Protein AF-A0A0F9FIY6-F1 (afdb_monomer_lite)

Radius of gyration: 35.63 Å; chains: 1; bounding box: 70×59×104 Å

Secondary structure (DSSP, 8-state):
---------HHHHHHHHHHHHH-HHHHHHHTTT--GGGS-HHHHHHHHHHHHHHHHHSS--GGGHHHHHHHHGGGS-HHHHHHHHHHHHHHHHHHHH-----HHHHHHHHHHHHHHHHHHHHHHHHHHHHHTT-HHHHHHHHHH-------------TT-HHHHHHHHHHHTSGGGEEEE-SHHHHHHH-EEETT-------STTSSHHHHHHHHHHHHHHTT-------SSS-HHHHHHHHHHHHHT--SSS---EEEEEEEEHHHHTT--TTGGG-S----SS-S-TT-PPPPTT-TT-TTPPP--TTTS-TTTGGG--EEEEEEEE---S---HHHHHHHHHHHHHHH-S--

Foldseek 3Di:
DDPDPDDDPVVLLLLLLLCLQAPLVLCVQLVLLDDLQLHPVLSSVLSVVQNVCCVVPVDHCHVVSVVVLVVCLVVDDPVSSVVNVVSVVVSVVVVVPDPDDPSVVSSVSSLVSSLVSLVVVLVVVLVVCVVVVNNVVNVVSVVPDPGSDNPPPPPDDCPPPVNVVVVVVVVVPCVQFQFADDDPVSVVVPGDGPPDDDAQDDDPPPCRVVVVVVRVVRNLLSLHQDDDDDDDDDPVVVVVSVLCVLLVDDPDDLFFDWDKDKAAPCQQQVNQPPNVQFPDNDHQQPPDVVSDGDDPPPPPCLPPDGGCRQCPDPVSNVSGDIDIDIDTDRDPDHSDPVSSVVSVVVSCVNRNDRD

Organism: NCBI:txid412755

pLDDT: mean 87.8, std 11.6, range [30.59, 97.38]

Structure (mmCIF, N/CA/C/O backbone):
data_AF-A0A0F9FIY6-F1
#
_entry.id   AF-A0A0F9FIY6-F1
#
loop_
_atom_site.group_PDB
_atom_site.id
_atom_site.type_symbol
_atom_site.label_atom_id
_atom_site.label_alt_id
_atom_site.label_comp_id
_atom_site.label_asym_id
_atom_site.label_entity_id
_atom_site.label_seq_id
_atom_site.pdbx_PDB_ins_code
_atom_site.Cartn_x
_atom_site.Cartn_y
_atom_site.Cartn_z
_atom_site.occupancy
_atom_site.B_iso_or_equiv
_atom_site.auth_seq_id
_atom_site.auth_comp_id
_atom_site.auth_asym_id
_atom_site.auth_atom_id
_atom_site.pdbx_PDB_model_num
ATOM 1 N N . MET A 1 1 ? -4.326 30.279 33.917 1.00 36.78 1 MET A N 1
ATOM 2 C CA . MET A 1 1 ? -5.057 29.347 33.029 1.00 36.78 1 MET A CA 1
ATOM 3 C C . MET A 1 1 ? -6.168 28.704 33.837 1.00 36.78 1 MET A C 1
ATOM 5 O O . MET A 1 1 ? -5.869 28.067 34.836 1.00 36.78 1 MET A O 1
ATOM 9 N N . ALA A 1 2 ? -7.430 28.934 33.472 1.00 30.59 2 ALA A N 1
ATOM 10 C CA . ALA A 1 2 ? -8.564 28.305 34.142 1.00 30.59 2 ALA A CA 1
ATOM 11 C C . ALA A 1 2 ? -8.668 26.833 33.706 1.00 30.59 2 ALA A C 1
ATOM 13 O O . ALA A 1 2 ? -8.672 26.546 32.510 1.00 30.59 2 ALA A O 1
ATOM 14 N N . LEU A 1 3 ? -8.723 25.912 34.672 1.00 31.48 3 LEU A N 1
ATOM 15 C CA . LEU A 1 3 ? -9.007 24.494 34.447 1.00 31.48 3 LEU A CA 1
ATOM 16 C C . LEU A 1 3 ? -10.420 24.359 33.867 1.00 31.48 3 LEU A C 1
ATOM 18 O O . LEU A 1 3 ? -11.413 24.497 34.581 1.00 31.48 3 LEU A O 1
ATOM 22 N N . VAL A 1 4 ? -10.516 24.106 32.562 1.00 31.36 4 VAL A N 1
ATOM 23 C CA . VAL A 1 4 ? -11.784 23.771 31.909 1.00 31.36 4 VAL A CA 1
ATOM 24 C C . VAL A 1 4 ? -12.137 22.338 32.308 1.00 31.36 4 VAL A C 1
ATOM 26 O O . VAL A 1 4 ? -11.600 21.383 31.754 1.00 31.36 4 VAL A O 1
ATOM 29 N N . ARG A 1 5 ? -13.025 22.179 33.297 1.00 37.81 5 ARG A N 1
ATOM 30 C CA . ARG A 1 5 ? -13.644 20.882 33.612 1.00 37.81 5 ARG A CA 1
ATOM 31 C C . ARG A 1 5 ? -14.499 20.453 32.418 1.00 37.81 5 ARG A C 1
ATOM 33 O O . ARG A 1 5 ? -15.573 21.008 32.195 1.00 37.81 5 ARG A O 1
ATOM 40 N N . GLN A 1 6 ? -14.023 19.478 31.651 1.00 45.88 6 GLN A N 1
ATOM 41 C CA . GLN A 1 6 ? -14.825 18.839 30.613 1.00 45.88 6 GLN A CA 1
ATOM 42 C C . GLN A 1 6 ? -15.948 18.025 31.267 1.00 45.88 6 GLN A C 1
ATOM 44 O O . GLN A 1 6 ? -15.695 17.159 32.104 1.00 45.88 6 GLN A O 1
ATOM 49 N N . ARG A 1 7 ? -17.202 18.303 30.891 1.00 40.16 7 ARG A N 1
ATOM 50 C CA . ARG A 1 7 ? -18.338 17.437 31.223 1.00 40.16 7 ARG A CA 1
ATOM 51 C C . ARG A 1 7 ? -18.291 16.224 30.299 1.00 40.16 7 ARG A C 1
ATOM 53 O O . ARG A 1 7 ? -18.638 16.328 29.126 1.00 40.16 7 ARG A O 1
ATOM 60 N N . VAL A 1 8 ? -17.846 15.088 30.824 1.00 50.06 8 VAL A N 1
ATOM 61 C CA . VAL A 1 8 ? -18.105 13.779 30.211 1.00 50.06 8 VAL A CA 1
ATOM 62 C C . VAL A 1 8 ? -19.623 13.603 30.164 1.00 50.06 8 VAL A C 1
ATOM 64 O O . VAL A 1 8 ? -20.275 13.891 31.164 1.00 50.06 8 VAL A O 1
ATOM 67 N N . ASN A 1 9 ? -20.194 13.210 29.018 1.00 58.88 9 ASN A N 1
ATOM 68 C CA . ASN A 1 9 ? -21.617 12.872 28.952 1.00 58.88 9 ASN A CA 1
ATOM 69 C C . ASN A 1 9 ? -21.814 11.541 29.700 1.00 58.88 9 ASN A C 1
ATOM 71 O O . ASN A 1 9 ? -21.458 10.504 29.132 1.00 58.88 9 ASN A O 1
ATOM 75 N N . PRO A 1 10 ? -22.314 11.549 30.950 1.00 69.69 10 PRO A N 1
ATOM 76 C CA . PRO A 1 10 ? -22.296 10.365 31.805 1.00 69.69 10 PRO A CA 1
ATOM 77 C C . PRO A 1 10 ? -23.210 9.270 31.250 1.00 69.69 10 PRO A C 1
ATOM 79 O O . PRO A 1 10 ? -22.951 8.090 31.430 1.00 69.69 10 PRO A O 1
ATOM 82 N N . GLU A 1 11 ? -24.256 9.659 30.520 1.00 82.19 11 GLU A N 1
ATOM 83 C CA . GLU A 1 11 ? -25.299 8.751 30.044 1.00 82.19 11 GLU A CA 1
ATOM 84 C C . GLU A 1 11 ? -24.762 7.701 29.067 1.00 82.19 11 GLU A C 1
ATOM 86 O O . GLU A 1 11 ? -25.089 6.524 29.188 1.00 82.19 11 GLU A O 1
ATOM 91 N N . LEU A 1 12 ? -23.882 8.096 28.141 1.00 88.25 12 LEU A N 1
ATOM 92 C CA . LEU A 1 12 ? -23.332 7.159 27.161 1.00 88.25 12 LEU A CA 1
ATOM 93 C C . LEU A 1 12 ? -22.328 6.189 27.797 1.00 88.25 12 LEU A C 1
ATOM 95 O O . LEU A 1 12 ? -22.276 5.021 27.424 1.00 88.25 12 LEU A O 1
ATOM 99 N N . GLU A 1 13 ? -21.535 6.665 28.755 1.00 90.56 13 GLU A N 1
ATOM 100 C CA . GLU A 1 13 ? -20.592 5.820 29.492 1.00 90.56 13 GLU A CA 1
ATOM 101 C C . GLU A 1 13 ? -21.335 4.774 30.336 1.00 90.56 13 GLU A C 1
ATOM 103 O O . GLU A 1 13 ? -20.978 3.595 30.317 1.00 90.56 13 GLU A O 1
ATOM 108 N N . ASN A 1 14 ? -22.430 5.188 30.983 1.00 90.06 14 ASN A N 1
ATOM 109 C CA . ASN A 1 14 ? -23.336 4.302 31.711 1.00 90.06 14 ASN A CA 1
ATOM 110 C C . ASN A 1 14 ? -23.960 3.244 30.791 1.00 90.06 14 ASN A C 1
ATOM 112 O O . ASN A 1 14 ? -24.011 2.066 31.149 1.00 90.06 14 ASN A O 1
ATOM 116 N N . ASP A 1 15 ? -24.412 3.642 29.599 1.00 90.56 15 ASP A N 1
ATOM 117 C CA . ASP A 1 15 ? -25.002 2.725 28.620 1.00 90.56 15 ASP A CA 1
ATOM 118 C C . ASP A 1 15 ? -23.969 1.706 28.107 1.00 90.56 15 ASP A C 1
ATOM 120 O O . ASP A 1 15 ? -24.268 0.513 28.012 1.00 90.56 15 ASP A O 1
ATOM 124 N N . ILE A 1 16 ? -22.727 2.142 27.854 1.00 93.06 16 ILE A N 1
ATOM 125 C CA . ILE A 1 16 ? -21.608 1.258 27.486 1.00 93.06 16 ILE A CA 1
ATOM 126 C C . ILE A 1 16 ? -21.329 0.252 28.604 1.00 93.06 16 ILE A C 1
ATOM 128 O O . ILE A 1 16 ? -21.204 -0.943 28.335 1.00 93.06 16 ILE A O 1
ATOM 132 N N . LEU A 1 17 ? -21.236 0.702 29.855 1.00 93.81 17 LEU A N 1
ATOM 133 C CA . LEU A 1 17 ? -20.948 -0.195 30.969 1.00 93.81 17 LEU A CA 1
ATOM 134 C C . LEU A 1 17 ? -22.097 -1.174 31.231 1.00 93.81 17 LEU A C 1
ATOM 136 O O . LEU A 1 17 ? -21.861 -2.359 31.461 1.00 93.81 17 LEU A O 1
ATOM 140 N N . THR A 1 18 ? -23.340 -0.711 31.133 1.00 92.06 18 THR A N 1
ATOM 141 C CA . THR A 1 18 ? -24.520 -1.579 31.220 1.00 92.06 18 THR A CA 1
ATOM 142 C C . THR A 1 18 ? -24.457 -2.668 30.154 1.00 92.06 18 THR A C 1
ATOM 144 O O . THR A 1 18 ? -24.705 -3.838 30.446 1.00 92.06 18 THR A O 1
ATOM 147 N N . ALA A 1 19 ? -24.054 -2.315 28.931 1.00 92.94 19 ALA A N 1
ATOM 148 C CA . ALA A 1 19 ? -23.856 -3.269 27.849 1.00 92.94 19 ALA A CA 1
ATOM 149 C C . ALA A 1 19 ? -22.718 -4.268 28.138 1.00 92.94 19 ALA A C 1
ATOM 151 O O . ALA A 1 19 ? -22.880 -5.456 27.854 1.00 92.94 19 ALA A O 1
ATOM 152 N N . PHE A 1 20 ? -21.611 -3.827 28.753 1.00 94.81 20 PHE A N 1
ATOM 153 C CA . PHE A 1 20 ? -20.550 -4.721 29.241 1.00 94.81 20 PHE A CA 1
ATOM 154 C C . PHE A 1 20 ? -21.057 -5.698 30.302 1.00 94.81 20 PHE A C 1
ATOM 156 O O . PHE A 1 20 ? -20.657 -6.854 30.308 1.00 94.81 20 PHE A O 1
ATOM 163 N N . ILE A 1 21 ? -21.944 -5.264 31.194 1.00 94.81 21 ILE A N 1
ATOM 164 C CA . ILE A 1 21 ? -22.459 -6.129 32.257 1.00 94.81 21 ILE A CA 1
ATOM 165 C C . ILE A 1 21 ? -23.491 -7.118 31.706 1.00 94.81 21 ILE A C 1
ATOM 167 O O . ILE A 1 21 ? -23.519 -8.267 32.129 1.00 94.81 21 ILE A O 1
ATOM 171 N N . THR A 1 22 ? -24.343 -6.703 30.770 1.00 92.81 22 THR A N 1
ATOM 172 C CA . THR A 1 22 ? -25.564 -7.453 30.422 1.00 92.81 22 THR A CA 1
ATOM 173 C C . THR A 1 22 ? -25.498 -8.216 29.102 1.00 92.81 22 THR A C 1
ATOM 175 O O . THR A 1 22 ? -26.278 -9.149 28.917 1.00 92.81 22 THR A O 1
ATOM 178 N N . ASN A 1 23 ? -24.597 -7.865 28.175 1.00 93.00 23 ASN A N 1
ATOM 179 C CA . ASN A 1 23 ? -24.645 -8.382 26.807 1.00 93.00 23 ASN A CA 1
ATOM 180 C C . ASN A 1 23 ? -23.314 -8.989 26.327 1.00 93.00 23 ASN A C 1
ATOM 182 O O . ASN A 1 23 ? -22.367 -8.289 25.973 1.00 93.00 23 ASN A O 1
ATOM 186 N N . THR A 1 24 ? -23.279 -10.318 26.196 1.00 93.31 24 THR A N 1
ATOM 187 C CA . THR A 1 24 ? -22.094 -11.069 25.743 1.00 93.31 24 THR A CA 1
ATOM 188 C C . THR A 1 24 ? -21.623 -10.670 24.338 1.00 93.31 24 THR A C 1
ATOM 190 O O . THR A 1 24 ? -20.420 -10.590 24.078 1.00 93.31 24 THR A O 1
ATOM 193 N N . GLN A 1 25 ? -22.551 -10.404 23.410 1.00 91.19 25 GLN A N 1
ATOM 194 C CA . GLN A 1 25 ? -22.200 -10.020 22.037 1.00 91.19 25 GLN A CA 1
ATOM 195 C C . GLN A 1 25 ? -21.556 -8.632 21.984 1.00 91.19 25 GLN A C 1
ATOM 197 O O . GLN A 1 25 ? -20.676 -8.397 21.151 1.00 91.19 25 GLN A O 1
ATOM 202 N N . PHE A 1 26 ? -21.983 -7.729 22.869 1.00 94.25 26 PHE A N 1
ATOM 203 C CA . PHE A 1 26 ? -21.384 -6.411 23.011 1.00 94.25 26 PHE A CA 1
ATOM 204 C C . PHE A 1 26 ? -19.932 -6.520 23.485 1.00 94.25 26 PHE A C 1
ATOM 206 O O . PHE A 1 26 ? -19.057 -5.999 22.795 1.00 94.25 26 PHE A O 1
ATOM 213 N N . ILE A 1 27 ? -19.657 -7.257 24.574 1.00 93.81 27 ILE A N 1
ATOM 214 C CA . ILE A 1 27 ? -18.288 -7.443 25.103 1.00 93.81 27 ILE A CA 1
ATOM 215 C C . ILE A 1 27 ? -17.354 -7.972 24.011 1.00 93.81 27 ILE A C 1
ATOM 217 O O . ILE A 1 27 ? -16.309 -7.380 23.754 1.00 93.81 27 ILE A O 1
ATOM 221 N N . ASN A 1 28 ? -17.761 -9.032 23.305 1.00 91.69 28 ASN A N 1
ATOM 222 C CA . ASN A 1 28 ? -16.949 -9.672 22.265 1.00 91.69 28 ASN A CA 1
ATOM 223 C C . ASN A 1 28 ? -16.505 -8.698 21.150 1.00 91.69 28 ASN A C 1
ATOM 225 O O . ASN A 1 28 ? -15.438 -8.849 20.552 1.00 91.69 28 ASN A O 1
ATOM 229 N N . LYS A 1 29 ? -17.321 -7.680 20.852 1.00 90.88 29 LYS A N 1
ATOM 230 C CA . LYS A 1 29 ? -16.977 -6.637 19.877 1.00 90.88 29 LYS A CA 1
ATOM 231 C C . LYS A 1 29 ? -16.198 -5.490 20.520 1.00 90.88 29 LYS A C 1
ATOM 233 O O . LYS A 1 29 ? -15.157 -5.102 19.994 1.00 90.88 29 LYS A O 1
ATOM 238 N N . ALA A 1 30 ? -16.684 -4.978 21.648 1.00 92.81 30 ALA A N 1
ATOM 239 C CA . ALA A 1 30 ? -16.166 -3.785 22.305 1.00 92.81 30 ALA A CA 1
ATOM 240 C C . ALA A 1 30 ? -14.793 -3.992 22.964 1.00 92.81 30 ALA A C 1
ATOM 242 O O . ALA A 1 30 ? -14.013 -3.043 23.035 1.00 92.81 30 ALA A O 1
ATOM 243 N N . ILE A 1 31 ? -14.450 -5.219 23.376 1.00 92.12 31 ILE A N 1
ATOM 244 C CA . ILE A 1 31 ? -13.155 -5.545 24.000 1.00 92.12 31 ILE A CA 1
ATOM 245 C C . ILE A 1 31 ? -11.958 -5.150 23.121 1.00 92.12 31 ILE A C 1
ATOM 247 O O . ILE A 1 31 ? -10.922 -4.725 23.622 1.00 92.12 31 ILE A O 1
ATOM 251 N N . LYS A 1 32 ? -12.118 -5.201 21.793 1.00 90.25 32 LYS A N 1
ATOM 252 C CA . LYS A 1 32 ? -11.074 -4.815 20.829 1.00 90.25 32 LYS A CA 1
ATOM 253 C C . LYS A 1 32 ? -10.745 -3.321 20.880 1.00 90.25 32 LYS A C 1
ATOM 255 O O . LYS A 1 32 ? -9.652 -2.921 20.490 1.00 90.25 32 LYS A O 1
ATOM 260 N N . TRP A 1 33 ? -11.693 -2.508 21.336 1.00 91.12 33 TRP A N 1
ATOM 261 C CA . TRP A 1 33 ? -11.603 -1.048 21.396 1.00 91.12 33 TRP A CA 1
ATOM 262 C C . TRP A 1 33 ? -11.346 -0.537 22.811 1.00 91.12 33 TRP A C 1
ATOM 264 O O . TRP A 1 33 ? -10.897 0.593 22.987 1.00 91.12 33 TRP A O 1
ATOM 274 N N . TYR A 1 34 ? -11.645 -1.362 23.813 1.00 92.69 34 TYR A N 1
ATOM 275 C CA . TYR A 1 34 ? -11.552 -0.996 25.211 1.00 92.69 34 TYR A CA 1
ATOM 276 C C . TYR A 1 34 ? -10.099 -0.803 25.655 1.00 92.69 34 TYR A C 1
ATOM 278 O O . TYR A 1 34 ? -9.209 -1.618 25.389 1.00 92.69 34 TYR A O 1
ATOM 286 N N . ARG A 1 35 ? -9.881 0.286 26.388 1.00 91.25 35 ARG A N 1
ATOM 287 C CA . ARG A 1 35 ? -8.714 0.517 27.234 1.00 91.25 35 ARG A CA 1
ATOM 288 C C . ARG A 1 35 ? -9.226 1.108 28.550 1.00 91.25 35 ARG A C 1
ATOM 290 O O . ARG A 1 35 ? -10.073 2.004 28.478 1.00 91.25 35 ARG A O 1
ATOM 297 N N . PRO A 1 36 ? -8.729 0.674 29.723 1.00 89.94 36 PRO A N 1
ATOM 298 C CA . PRO A 1 36 ? -9.214 1.174 31.011 1.00 89.94 36 PRO A CA 1
ATOM 299 C C . PRO A 1 36 ? -9.169 2.700 31.130 1.00 89.94 36 PRO A C 1
ATOM 301 O O . PRO A 1 36 ? -10.067 3.296 31.711 1.00 89.94 36 PRO A O 1
ATOM 304 N N . GLN A 1 37 ? -8.178 3.341 30.499 1.00 90.25 37 GLN A N 1
ATOM 305 C CA . GLN A 1 37 ? -7.973 4.793 30.546 1.00 90.25 37 GLN A CA 1
ATOM 306 C C . GLN A 1 37 ? -9.021 5.601 29.757 1.00 90.25 37 GLN A C 1
ATOM 308 O O . GLN A 1 37 ? -9.042 6.827 29.846 1.00 90.25 37 GLN A O 1
ATOM 313 N N . TYR A 1 38 ? -9.862 4.951 28.945 1.00 91.94 38 TYR A N 1
ATOM 314 C CA . TYR A 1 38 ? -10.910 5.629 28.170 1.00 91.94 38 TYR A CA 1
ATOM 315 C C . TYR A 1 38 ? -12.187 5.884 28.971 1.00 91.94 38 TYR A C 1
ATOM 317 O O . TYR A 1 38 ? -13.022 6.683 28.540 1.00 91.94 38 TYR A O 1
ATOM 325 N N . LEU A 1 39 ? -12.345 5.199 30.101 1.00 92.19 39 LEU A N 1
ATOM 326 C CA . LEU A 1 39 ? -13.464 5.343 31.018 1.00 92.19 39 LEU A CA 1
ATOM 327 C C . LEU A 1 39 ? -13.010 6.095 32.277 1.00 92.19 39 LEU A C 1
ATOM 329 O O . LEU A 1 39 ? -11.813 6.235 32.527 1.00 92.19 39 LEU A O 1
ATOM 333 N N . SER A 1 40 ? -13.960 6.607 33.055 1.00 90.38 40 SER A N 1
ATOM 334 C CA . SER A 1 40 ? -13.665 7.132 34.391 1.00 90.38 40 SER A CA 1
ATOM 335 C C . SER A 1 40 ? -13.147 6.034 35.331 1.00 90.38 40 SER A C 1
ATOM 337 O O . SER A 1 40 ? -13.351 4.846 35.094 1.00 90.38 40 SER A O 1
ATOM 339 N N . ASP A 1 41 ? -12.452 6.417 36.404 1.00 87.25 41 ASP A N 1
ATOM 340 C CA . ASP A 1 41 ? -11.704 5.465 37.241 1.00 87.25 41 ASP A CA 1
ATOM 341 C C . ASP A 1 41 ? -12.563 4.290 37.743 1.00 87.25 41 ASP A C 1
ATOM 343 O O . ASP A 1 41 ? -12.161 3.131 37.654 1.00 87.25 41 ASP A O 1
ATOM 347 N N . TYR A 1 42 ? -13.784 4.561 38.213 1.00 89.06 42 TYR A N 1
ATOM 348 C CA . TYR A 1 42 ? -14.675 3.526 38.745 1.00 89.06 42 TYR A CA 1
ATOM 349 C C . TYR A 1 42 ? -15.391 2.718 37.648 1.00 89.06 42 TYR A C 1
ATOM 351 O O . TYR A 1 42 ? -15.549 1.507 37.795 1.00 89.06 42 TYR A O 1
ATOM 359 N N . THR A 1 43 ? -15.792 3.331 36.528 1.00 91.81 43 THR A N 1
ATOM 360 C CA . THR A 1 43 ? -16.395 2.606 35.388 1.00 91.81 43 THR A CA 1
ATOM 361 C C . THR A 1 43 ? -15.369 1.731 34.680 1.00 91.81 43 THR A C 1
ATOM 363 O O . THR A 1 43 ? -15.696 0.621 34.266 1.00 91.81 43 THR A O 1
ATOM 366 N N . GLY A 1 44 ? -14.122 2.200 34.582 1.00 93.50 44 GLY A N 1
ATOM 367 C CA . GLY A 1 44 ? -12.979 1.457 34.069 1.00 93.50 44 GLY A CA 1
ATOM 368 C C . GLY A 1 44 ? -12.774 0.155 34.832 1.00 93.50 44 GLY A C 1
ATOM 369 O O . GLY A 1 44 ? -12.696 -0.899 34.205 1.00 93.50 44 GLY A O 1
ATOM 370 N N . ILE A 1 45 ? -12.786 0.215 36.167 1.00 94.31 45 ILE A N 1
ATOM 371 C CA . ILE A 1 45 ? -12.654 -0.959 37.042 1.00 94.31 45 ILE A CA 1
ATOM 372 C C . ILE A 1 45 ? -13.795 -1.957 36.818 1.00 94.31 45 ILE A C 1
ATOM 374 O O . ILE A 1 45 ? -13.545 -3.142 36.607 1.00 94.31 45 ILE A O 1
ATOM 378 N N . VAL A 1 46 ? -15.048 -1.493 36.811 1.00 94.81 46 VAL A N 1
ATOM 379 C CA . VAL A 1 46 ? -16.206 -2.385 36.624 1.00 94.81 46 VAL A CA 1
ATOM 380 C C . VAL A 1 46 ? -16.224 -2.992 35.215 1.00 94.81 46 VAL A C 1
ATOM 382 O O . VAL A 1 46 ? -16.536 -4.172 35.056 1.00 94.81 46 VAL A O 1
ATOM 385 N N . ALA A 1 47 ? -15.851 -2.224 34.186 1.00 95.81 47 ALA A N 1
ATOM 386 C CA . ALA A 1 47 ? -15.708 -2.741 32.827 1.00 95.81 47 ALA A CA 1
ATOM 387 C C . ALA A 1 47 ? -14.620 -3.820 32.751 1.00 95.81 47 ALA A C 1
ATOM 389 O O . ALA A 1 47 ? -14.836 -4.849 32.113 1.00 95.81 47 ALA A O 1
ATOM 390 N N . GLN A 1 48 ? -13.491 -3.622 33.443 1.00 96.50 48 GLN A N 1
ATOM 391 C CA . GLN A 1 48 ? -12.427 -4.621 33.523 1.00 96.50 48 GLN A CA 1
ATOM 392 C C . GLN A 1 48 ? -12.930 -5.905 34.190 1.00 96.50 48 GLN A C 1
ATOM 394 O O . GLN A 1 48 ? -12.727 -6.982 33.646 1.00 96.50 48 GLN A O 1
ATOM 399 N N . TRP A 1 49 ? -13.685 -5.808 35.288 1.00 96.75 49 TRP A N 1
ATOM 400 C CA . TRP A 1 49 ? -14.298 -6.981 35.923 1.00 96.75 49 TRP A CA 1
ATOM 401 C C . TRP A 1 49 ? -15.239 -7.747 34.989 1.00 96.75 49 TRP A C 1
ATOM 403 O O . TRP A 1 49 ? -15.251 -8.978 34.993 1.00 96.75 49 TRP A O 1
ATOM 413 N N . ALA A 1 50 ? -16.029 -7.035 34.180 1.00 96.88 50 ALA A N 1
ATOM 414 C CA . ALA A 1 50 ? -16.903 -7.663 33.195 1.00 96.88 50 ALA A CA 1
ATOM 415 C C . ALA A 1 50 ? -16.111 -8.370 32.084 1.00 96.88 50 ALA A C 1
ATOM 417 O O . ALA A 1 50 ? -16.506 -9.450 31.642 1.00 96.88 50 ALA A O 1
ATOM 418 N N . ILE A 1 51 ? -14.985 -7.788 31.665 1.00 96.38 51 ILE A N 1
ATOM 419 C CA . ILE A 1 51 ? -14.070 -8.386 30.689 1.00 96.38 51 ILE A CA 1
ATOM 420 C C . ILE A 1 51 ? -13.391 -9.629 31.271 1.00 96.38 51 ILE A C 1
ATOM 422 O O . ILE A 1 51 ? -13.461 -10.679 30.641 1.00 96.38 51 ILE A O 1
ATOM 426 N N . ASP A 1 52 ? -12.827 -9.557 32.478 1.00 97.00 52 ASP A N 1
ATOM 427 C CA . ASP A 1 52 ? -12.158 -10.686 33.146 1.00 97.00 52 ASP A CA 1
ATOM 428 C C . ASP A 1 52 ? -13.118 -11.876 33.325 1.00 97.00 52 ASP A C 1
ATOM 430 O O . ASP A 1 52 ? -12.773 -13.045 33.103 1.00 97.00 52 ASP A O 1
ATOM 434 N N . TYR A 1 53 ? -14.371 -11.575 33.685 1.00 97.38 53 TYR A N 1
ATOM 435 C CA . TYR A 1 53 ? -15.433 -12.570 33.773 1.00 97.38 53 TYR A CA 1
ATOM 436 C C . TYR A 1 53 ? -15.724 -13.197 32.404 1.00 97.38 53 TYR A C 1
ATOM 438 O O . TYR A 1 53 ? -15.772 -14.422 32.280 1.00 97.38 53 TYR A O 1
ATOM 446 N N . TRP A 1 54 ? -15.861 -12.384 31.355 1.00 97.00 54 TRP A N 1
ATOM 447 C CA . TRP A 1 54 ? -16.086 -12.878 29.998 1.00 97.00 54 TRP A CA 1
ATOM 448 C C . TRP A 1 54 ? -14.905 -13.694 29.453 1.00 97.00 54 TRP A C 1
ATOM 450 O O . TRP A 1 54 ? -15.118 -14.689 28.764 1.00 97.00 54 TRP A O 1
ATOM 460 N N . GLU A 1 55 ? -13.661 -13.334 29.757 1.00 95.44 55 GLU A N 1
ATOM 461 C CA . GLU A 1 55 ? -12.486 -14.103 29.333 1.00 95.44 55 GLU A CA 1
ATOM 462 C C . GLU A 1 55 ? -12.477 -15.511 29.938 1.00 95.44 55 GLU A C 1
ATOM 464 O O . GLU A 1 55 ? -12.121 -16.474 29.252 1.00 95.44 55 GLU A O 1
ATOM 469 N N . THR A 1 56 ? -12.945 -15.629 31.184 1.00 96.50 56 THR A N 1
ATOM 470 C CA . THR A 1 56 ? -13.015 -16.891 31.929 1.00 96.50 56 THR A CA 1
ATOM 471 C C . THR A 1 56 ? -14.221 -17.741 31.523 1.00 96.50 56 THR A C 1
ATOM 473 O O . THR A 1 56 ? -14.076 -18.932 31.250 1.00 96.50 56 THR A O 1
ATOM 476 N N . TYR A 1 57 ? -15.415 -17.144 31.466 1.00 95.94 57 TYR A N 1
ATOM 477 C CA . TYR A 1 57 ? -16.686 -17.869 31.330 1.00 95.94 57 TYR A CA 1
ATOM 478 C C . TYR A 1 57 ? -17.338 -17.739 29.947 1.00 95.94 57 TYR A C 1
ATOM 480 O O . TYR A 1 57 ? -18.305 -18.437 29.663 1.00 95.94 57 TYR A O 1
ATOM 488 N N . ARG A 1 58 ? -16.816 -16.869 29.071 1.00 94.44 58 ARG A N 1
ATOM 489 C CA . ARG A 1 58 ? -17.359 -16.547 27.733 1.00 94.44 58 ARG A CA 1
ATOM 490 C C . ARG A 1 58 ? -18.787 -16.000 27.732 1.00 94.44 58 ARG A C 1
ATOM 492 O O . ARG A 1 58 ? -19.428 -15.952 26.684 1.00 94.44 58 ARG A O 1
ATOM 499 N N . GLU A 1 59 ? -19.239 -15.487 28.871 1.00 94.44 59 GLU A N 1
ATOM 500 C CA . GLU A 1 59 ? -20.551 -14.871 29.065 1.00 94.44 59 GLU A CA 1
ATOM 501 C C . GLU A 1 59 ? -20.419 -13.531 29.794 1.00 94.44 59 GLU A C 1
ATOM 503 O O . GLU A 1 59 ? -19.455 -13.303 30.521 1.00 94.44 59 GLU A O 1
ATOM 508 N N . ALA A 1 60 ? -21.369 -12.621 29.574 1.00 94.94 60 ALA A N 1
ATOM 509 C CA . ALA A 1 60 ? -21.447 -11.385 30.343 1.00 94.94 60 ALA A CA 1
ATOM 510 C C . ALA A 1 60 ? -21.829 -11.681 31.808 1.00 94.94 60 ALA A C 1
ATOM 512 O O . ALA A 1 60 ? -22.625 -12.589 32.058 1.00 94.94 60 ALA A O 1
ATOM 513 N N . PRO A 1 61 ? -21.309 -10.922 32.788 1.00 95.44 61 PRO A N 1
ATOM 514 C CA . PRO A 1 61 ? -21.524 -11.216 34.206 1.00 95.44 61 PRO A CA 1
ATOM 515 C C . PRO A 1 61 ? -22.994 -11.110 34.636 1.00 95.44 61 PRO A C 1
ATOM 517 O O . PRO A 1 61 ? -23.429 -11.829 35.536 1.00 95.44 61 PRO A O 1
ATOM 520 N N . GLY A 1 62 ? -23.778 -10.223 34.023 1.00 93.62 62 GLY A N 1
ATOM 521 C CA . GLY A 1 62 ? -25.173 -9.973 34.370 1.00 93.62 62 GLY A CA 1
ATOM 522 C C . GLY A 1 62 ? -25.337 -9.735 35.871 1.00 93.62 62 GLY A C 1
ATOM 523 O O . GLY A 1 62 ? -24.679 -8.878 36.457 1.00 93.62 62 GLY A O 1
ATOM 524 N N . LYS A 1 63 ? -26.173 -10.554 36.519 1.00 92.25 63 LYS A N 1
ATOM 525 C CA . LYS A 1 63 ? -26.412 -10.500 37.973 1.00 92.25 63 LYS A CA 1
ATOM 526 C C . LYS A 1 63 ? -25.180 -10.859 38.813 1.00 92.25 63 LYS A C 1
ATOM 528 O O . LYS A 1 63 ? -25.097 -10.451 39.968 1.00 92.25 63 LYS A O 1
ATOM 533 N N . ASN A 1 64 ? -24.211 -11.585 38.251 1.00 94.56 64 ASN A N 1
ATOM 534 C CA . ASN A 1 64 ? -22.994 -11.964 38.969 1.00 94.56 64 ASN A CA 1
ATOM 535 C C . ASN A 1 64 ? -22.066 -10.774 39.230 1.00 94.56 64 ASN A C 1
ATOM 537 O O . ASN A 1 64 ? -21.163 -10.902 40.053 1.00 94.56 64 ASN A O 1
ATOM 541 N N . ILE A 1 65 ? -22.303 -9.608 38.615 1.00 94.88 65 ILE A N 1
ATOM 542 C CA . ILE A 1 65 ? -21.501 -8.408 38.881 1.00 94.88 65 ILE A CA 1
ATOM 543 C C . ILE A 1 65 ? -21.525 -8.007 40.364 1.00 94.88 65 ILE A C 1
ATOM 545 O O . ILE A 1 65 ? -20.499 -7.595 40.898 1.00 94.88 65 ILE A O 1
ATOM 549 N N . GLN A 1 66 ? -22.645 -8.229 41.066 1.00 93.19 66 GLN A N 1
ATOM 550 C CA . GLN A 1 66 ? -22.748 -7.947 42.501 1.00 93.19 66 GLN A CA 1
ATOM 551 C C . GLN A 1 66 ? -21.876 -8.894 43.338 1.00 93.19 66 GLN A C 1
ATOM 553 O O . GLN A 1 66 ? -21.287 -8.487 44.339 1.00 93.19 66 GLN A O 1
ATOM 558 N N . ASN A 1 67 ? -21.764 -10.158 42.919 1.00 94.56 67 ASN A N 1
ATOM 559 C CA . ASN A 1 67 ? -20.887 -11.130 43.571 1.00 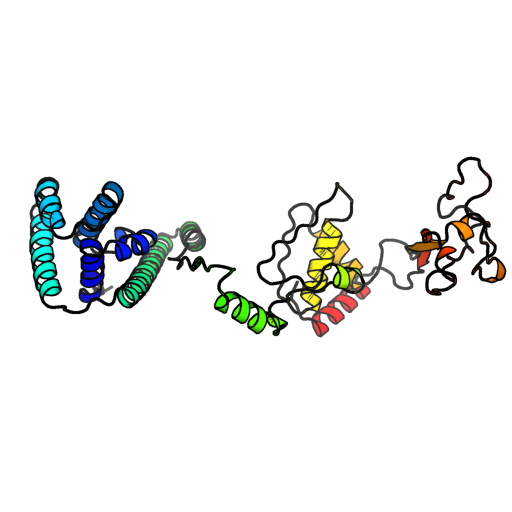94.56 67 ASN A CA 1
ATOM 560 C C . ASN A 1 67 ? -19.419 -10.750 43.359 1.00 94.56 67 ASN A C 1
ATOM 562 O O . ASN A 1 67 ? -18.643 -10.781 44.311 1.00 94.56 67 ASN A O 1
ATOM 566 N N . ILE A 1 68 ? -19.059 -10.325 42.142 1.00 95.12 68 ILE A N 1
ATOM 567 C CA . ILE A 1 68 ? -17.707 -9.845 41.828 1.00 95.12 68 ILE A CA 1
ATOM 568 C C . ILE A 1 68 ? -17.368 -8.622 42.686 1.00 95.12 68 ILE A C 1
ATOM 570 O O . ILE A 1 68 ? -16.325 -8.610 43.338 1.00 95.12 68 ILE A O 1
ATOM 574 N N . TYR A 1 69 ? -18.273 -7.642 42.769 1.00 95.62 69 TYR A N 1
ATOM 575 C CA . TYR A 1 69 ? -18.104 -6.468 43.625 1.00 95.62 69 TYR A CA 1
ATOM 576 C C . TYR A 1 69 ? -17.895 -6.850 45.097 1.00 95.62 69 TYR A C 1
ATOM 578 O O . TYR A 1 69 ? -16.970 -6.357 45.735 1.00 95.62 69 TYR A O 1
ATOM 586 N N . ASN A 1 70 ? -18.700 -7.769 45.639 1.00 94.12 70 ASN A N 1
ATOM 587 C CA . ASN A 1 70 ? -18.582 -8.190 47.036 1.00 94.12 70 ASN A CA 1
ATOM 588 C C . ASN A 1 70 ? 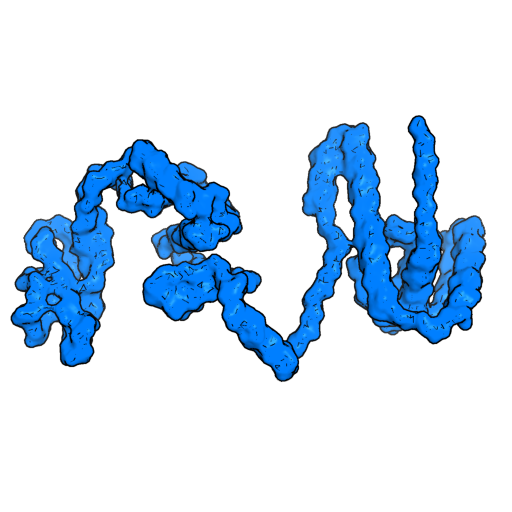-17.241 -8.845 47.374 1.00 94.12 70 ASN A C 1
ATOM 590 O O . ASN A 1 70 ? -16.783 -8.692 48.503 1.00 94.12 70 ASN A O 1
ATOM 594 N N . VAL A 1 71 ? -16.630 -9.547 46.420 1.00 94.94 71 VAL A N 1
ATOM 595 C CA . VAL A 1 71 ? -15.291 -10.129 46.581 1.00 94.94 71 VAL A CA 1
ATOM 596 C C . VAL A 1 71 ? -14.215 -9.054 46.431 1.00 94.94 71 VAL A C 1
ATOM 598 O O . VAL A 1 71 ? -13.259 -9.025 47.195 1.00 94.94 71 VAL A O 1
ATOM 601 N N . LYS A 1 72 ? -14.371 -8.147 45.461 1.00 93.69 72 LYS A N 1
ATOM 602 C CA . LYS A 1 72 ? -13.348 -7.153 45.117 1.00 93.69 72 LYS A CA 1
ATOM 603 C C . LYS A 1 72 ? -13.345 -5.899 45.984 1.00 93.69 72 LYS A C 1
ATOM 605 O O . LYS A 1 72 ? -12.322 -5.228 46.045 1.00 93.69 72 LYS A O 1
ATOM 610 N N . LYS A 1 73 ? -14.432 -5.589 46.692 1.00 93.38 73 LYS A N 1
ATOM 611 C CA . LYS A 1 73 ? -14.532 -4.381 47.530 1.00 93.38 73 LYS A CA 1
ATOM 612 C C . LYS A 1 73 ? -13.497 -4.312 48.655 1.00 93.38 73 LYS A C 1
ATOM 614 O O . LYS A 1 73 ? -13.162 -3.213 49.072 1.00 93.38 73 LYS A O 1
ATOM 619 N N . GLU A 1 74 ? -13.000 -5.452 49.140 1.00 91.88 74 GLU A N 1
ATOM 620 C CA . GLU A 1 74 ? -11.977 -5.497 50.198 1.00 91.88 74 GLU A CA 1
ATOM 621 C C . GLU A 1 74 ? -10.597 -5.037 49.700 1.00 91.88 74 GLU A C 1
ATOM 623 O O . GLU A 1 74 ? -9.776 -4.582 50.490 1.00 91.88 74 GLU A O 1
ATOM 628 N N . GLU A 1 75 ? -10.356 -5.119 48.387 1.00 91.88 75 GLU A N 1
ATOM 629 C CA . GLU A 1 75 ? -9.121 -4.665 47.735 1.00 91.88 75 GLU A CA 1
ATOM 630 C C . GLU A 1 75 ? -9.164 -3.162 47.386 1.00 91.88 75 GLU A C 1
ATOM 632 O O . GLU A 1 75 ? -8.153 -2.595 46.969 1.00 91.88 75 GLU A O 1
ATOM 637 N N . LEU A 1 76 ? -10.325 -2.513 47.526 1.00 91.88 76 LEU A N 1
ATOM 638 C CA . LEU A 1 76 ? -10.551 -1.124 47.129 1.00 91.88 76 LEU A CA 1
ATOM 639 C C . LEU A 1 76 ? -10.517 -0.176 48.327 1.00 91.88 76 LEU A C 1
ATOM 641 O O . LEU A 1 76 ? -10.824 -0.546 49.461 1.00 91.88 76 LEU A O 1
ATOM 645 N N . ASP A 1 77 ? -10.203 1.093 48.064 1.00 93.81 77 ASP A N 1
ATOM 646 C CA . ASP A 1 77 ? -10.381 2.124 49.077 1.00 93.81 77 ASP A CA 1
ATOM 647 C C . ASP A 1 77 ? -11.877 2.319 49.408 1.00 93.81 77 ASP A C 1
ATOM 649 O O . ASP A 1 77 ? -12.761 2.111 48.571 1.00 93.81 77 ASP A O 1
ATOM 653 N N . LEU A 1 78 ? -12.163 2.726 50.648 1.00 91.69 78 LEU A N 1
ATOM 654 C CA . LEU A 1 78 ? -13.530 2.888 51.155 1.00 91.69 78 LEU A CA 1
ATOM 655 C C . LEU A 1 78 ? -14.380 3.856 50.317 1.00 91.69 78 LEU A C 1
ATOM 657 O O . LEU A 1 78 ? -15.576 3.622 50.149 1.00 91.69 78 LEU A O 1
ATOM 661 N N . ALA A 1 79 ? -13.788 4.932 49.798 1.00 92.25 79 ALA A N 1
ATOM 662 C CA . ALA A 1 79 ? -14.513 5.940 49.031 1.00 92.25 79 ALA A CA 1
ATOM 663 C C . ALA A 1 79 ? -14.854 5.428 47.621 1.00 92.25 79 ALA A C 1
ATOM 665 O O . ALA A 1 79 ? -15.978 5.586 47.148 1.00 92.25 79 ALA A O 1
ATOM 666 N N . LEU A 1 80 ? -13.909 4.763 46.962 1.00 91.12 80 LEU A N 1
ATOM 667 C CA . LEU A 1 80 ? -14.066 4.143 45.655 1.00 91.12 80 LEU A CA 1
ATOM 668 C C . LEU A 1 80 ? -15.060 2.982 45.708 1.00 91.12 80 LEU A C 1
ATOM 670 O O . LEU A 1 80 ? -15.927 2.884 44.839 1.00 91.12 80 LEU A O 1
ATOM 674 N N . ALA A 1 81 ? -14.999 2.155 46.755 1.00 92.44 81 ALA A N 1
ATOM 675 C CA . ALA A 1 81 ? -15.957 1.077 46.976 1.00 92.44 81 ALA A CA 1
ATOM 676 C C . ALA A 1 81 ? -17.394 1.608 47.114 1.00 92.44 81 ALA A C 1
ATOM 678 O O . ALA A 1 81 ? -18.306 1.038 46.513 1.00 92.44 81 ALA A O 1
ATOM 679 N N . GLN A 1 82 ? -17.597 2.709 47.850 1.00 92.56 82 GLN A N 1
ATOM 680 C CA . GLN A 1 82 ? -18.904 3.370 47.984 1.00 92.56 82 GLN A CA 1
ATOM 681 C C . GLN A 1 82 ? -19.389 3.989 46.666 1.00 92.56 82 GLN A C 1
ATOM 683 O O . GLN A 1 82 ? -20.574 3.893 46.335 1.00 92.56 82 GLN A O 1
ATOM 688 N N . ASN A 1 83 ? -18.481 4.593 45.892 1.00 91.19 83 ASN A N 1
ATOM 689 C CA . ASN A 1 83 ? -18.808 5.152 44.580 1.00 91.19 83 ASN A CA 1
ATOM 690 C C . ASN A 1 83 ? -19.274 4.059 43.611 1.00 91.19 83 ASN A C 1
ATOM 692 O O . ASN A 1 83 ? -20.289 4.237 42.941 1.00 91.19 83 ASN A O 1
ATOM 696 N N . ILE A 1 84 ? -18.578 2.918 43.572 1.00 92.69 84 ILE A N 1
ATOM 697 C CA . ILE A 1 84 ? -18.953 1.780 42.722 1.00 92.69 84 ILE A CA 1
ATOM 698 C C . ILE A 1 84 ? -20.308 1.199 43.144 1.00 92.69 84 ILE A C 1
ATOM 700 O O . ILE A 1 84 ? -21.136 0.944 42.276 1.00 92.69 84 ILE A O 1
ATOM 704 N N . ASP A 1 85 ? -20.571 1.038 44.444 1.00 92.19 85 ASP A N 1
ATOM 705 C CA . ASP A 1 85 ? -21.851 0.509 44.948 1.00 92.19 85 ASP A CA 1
ATOM 706 C C . ASP A 1 85 ? -23.040 1.398 44.564 1.00 92.19 85 ASP A C 1
ATOM 708 O O . ASP A 1 85 ? -24.036 0.947 43.985 1.00 92.19 85 ASP A O 1
ATOM 712 N N . THR A 1 86 ? -22.888 2.703 44.809 1.00 90.75 86 THR A N 1
ATOM 713 C CA . THR A 1 86 ? -23.878 3.716 44.427 1.00 90.75 86 THR A CA 1
ATOM 714 C C . THR A 1 86 ? -24.134 3.657 42.925 1.00 90.75 86 THR A C 1
ATOM 716 O O . THR A 1 86 ? -25.274 3.713 42.463 1.00 90.75 86 THR A O 1
ATOM 719 N N . TYR A 1 87 ? -23.066 3.504 42.149 1.00 88.62 87 TYR A N 1
ATOM 720 C CA . TYR A 1 87 ? -23.136 3.496 40.705 1.00 88.62 87 TYR A CA 1
ATOM 721 C C . TYR A 1 87 ? -23.785 2.223 40.139 1.00 88.62 87 TYR A C 1
ATOM 723 O O . TYR A 1 87 ? -24.679 2.327 39.301 1.00 88.62 87 TYR A O 1
ATOM 731 N N . LEU A 1 88 ? -23.444 1.032 40.643 1.00 90.69 88 LEU A N 1
ATOM 732 C CA . LEU A 1 88 ? -24.108 -0.228 40.273 1.00 90.69 88 LEU A CA 1
ATOM 733 C C . LEU A 1 88 ? -25.610 -0.205 40.603 1.00 90.69 88 LEU A C 1
ATOM 735 O O . LEU A 1 88 ? -26.428 -0.699 39.821 1.00 90.69 88 LEU A O 1
ATOM 739 N N . THR A 1 89 ? -25.988 0.428 41.716 1.00 89.12 89 THR A N 1
ATOM 740 C CA . THR A 1 89 ? -27.396 0.624 42.098 1.00 89.12 89 THR A CA 1
ATOM 741 C C . THR A 1 89 ? -28.139 1.512 41.092 1.00 89.12 89 THR A C 1
ATOM 743 O O . THR A 1 89 ? -29.253 1.185 40.665 1.00 89.12 89 THR A O 1
ATOM 746 N N . ILE A 1 90 ? -27.511 2.611 40.652 1.00 86.38 90 ILE A N 1
ATOM 747 C CA . ILE A 1 90 ? -28.062 3.501 39.617 1.00 86.38 90 ILE A CA 1
ATOM 748 C C . ILE A 1 90 ? -28.238 2.749 38.292 1.00 86.38 90 ILE A C 1
ATOM 750 O O . ILE A 1 90 ? -29.314 2.822 37.697 1.00 86.38 90 ILE A O 1
ATOM 754 N N . LEU A 1 91 ? -27.225 1.997 37.850 1.00 85.62 91 LEU A N 1
ATOM 755 C CA . LEU A 1 91 ? -27.283 1.242 36.592 1.00 85.62 91 LEU A CA 1
ATOM 756 C C . LEU A 1 91 ? -28.387 0.185 36.605 1.00 85.62 91 LEU A C 1
ATOM 758 O O . LEU A 1 91 ? -29.115 0.050 35.625 1.00 85.62 91 LEU A O 1
ATOM 762 N N . THR A 1 92 ? -28.553 -0.521 37.726 1.00 84.31 92 THR A N 1
ATOM 763 C CA . THR A 1 92 ? -29.617 -1.523 37.887 1.00 84.31 92 THR A CA 1
ATOM 764 C C . THR A 1 92 ? -30.995 -0.879 37.724 1.00 84.31 92 THR A C 1
ATOM 766 O O . THR A 1 92 ? -31.815 -1.357 36.944 1.00 84.31 92 THR A O 1
ATOM 769 N N . THR A 1 93 ? -31.210 0.270 38.371 1.00 82.62 93 THR A N 1
ATOM 770 C CA . THR A 1 93 ? -32.473 1.022 38.280 1.00 82.62 93 THR A CA 1
ATOM 771 C C . THR A 1 93 ? -32.740 1.527 36.855 1.00 82.62 93 THR A C 1
ATOM 773 O O . THR A 1 93 ? -33.870 1.473 36.376 1.00 82.62 93 THR A O 1
ATOM 776 N N . GLN A 1 94 ? -31.707 2.013 36.156 1.00 78.69 94 GLN A N 1
ATOM 777 C CA . GLN A 1 94 ? -31.822 2.505 34.776 1.00 78.69 94 GLN A CA 1
ATOM 778 C C . GLN A 1 94 ? -32.086 1.379 33.771 1.00 78.69 94 GLN A C 1
ATOM 780 O O . GLN A 1 94 ? -32.832 1.571 32.809 1.00 78.69 94 GLN A O 1
ATOM 785 N N . TYR A 1 95 ? -31.495 0.206 33.993 1.00 77.75 95 TYR A N 1
ATOM 786 C CA . TYR A 1 95 ? -31.672 -0.957 33.133 1.00 77.75 95 TYR A CA 1
ATOM 787 C C . TYR A 1 95 ? -33.097 -1.516 33.206 1.00 77.75 95 TYR A C 1
ATOM 789 O O . TYR A 1 95 ? -33.697 -1.777 32.168 1.00 77.75 95 TYR A O 1
ATOM 797 N N . GLU A 1 96 ? -33.677 -1.624 34.405 1.00 76.62 96 GLU A N 1
ATOM 798 C CA . GLU A 1 96 ? -35.055 -2.110 34.590 1.00 76.62 96 GLU A CA 1
ATOM 799 C C . GLU A 1 96 ? -36.108 -1.240 33.877 1.00 76.62 96 GLU A C 1
ATOM 801 O O . GLU A 1 96 ? -37.194 -1.719 33.555 1.00 76.62 96 GLU A O 1
ATOM 806 N N . GLN A 1 97 ? -35.786 0.025 33.592 1.00 71.06 97 GLN A N 1
ATOM 807 C CA . GLN A 1 97 ? -36.686 0.979 32.939 1.00 71.06 97 GLN A CA 1
ATOM 808 C C . GLN A 1 97 ? -36.568 1.002 31.403 1.00 71.06 97 GLN A C 1
ATOM 810 O O . GLN A 1 97 ? -37.489 1.474 30.734 1.00 71.06 97 GLN A O 1
ATOM 815 N N . LYS A 1 98 ? -35.467 0.507 30.814 1.00 71.19 98 LYS A N 1
ATOM 816 C CA . LYS A 1 98 ? -35.257 0.501 29.353 1.00 71.19 98 LYS A CA 1
ATOM 817 C C . LYS A 1 98 ? -35.728 -0.829 28.749 1.00 71.19 98 LYS A C 1
ATOM 819 O O . LYS A 1 98 ? -35.026 -1.830 28.813 1.00 71.19 98 LYS A O 1
ATOM 824 N N . ALA A 1 99 ? -36.908 -0.825 28.124 1.00 56.62 99 ALA A N 1
ATOM 825 C CA . ALA A 1 99 ? -37.521 -2.026 27.543 1.00 56.62 99 ALA A CA 1
ATOM 826 C C . ALA A 1 99 ? -36.893 -2.499 26.213 1.00 56.62 99 ALA A C 1
ATOM 828 O O . ALA A 1 99 ? -37.010 -3.676 25.890 1.00 56.62 99 ALA A O 1
ATOM 829 N N . ASP A 1 100 ? -36.187 -1.630 25.477 1.00 68.81 100 ASP A N 1
ATOM 830 C CA . ASP A 1 100 ? -35.568 -1.972 24.189 1.00 68.81 100 ASP A CA 1
ATOM 831 C C . ASP A 1 100 ? -34.092 -1.550 24.136 1.00 68.81 100 ASP A C 1
ATOM 833 O O . ASP A 1 100 ? -33.754 -0.364 24.133 1.00 68.81 100 ASP A O 1
ATOM 837 N N . PHE A 1 101 ? -33.196 -2.536 24.053 1.00 78.31 101 PHE A N 1
ATOM 838 C CA . PHE A 1 101 ? -31.757 -2.328 23.891 1.00 78.31 101 PHE A CA 1
ATOM 839 C C . PHE A 1 101 ? -31.339 -2.622 22.443 1.00 78.31 101 PHE A C 1
ATOM 841 O O . PHE A 1 101 ? -31.154 -3.774 22.043 1.00 78.31 101 PHE A O 1
ATOM 848 N N . ASN A 1 102 ? -31.182 -1.574 21.630 1.00 86.94 102 ASN A N 1
ATOM 849 C CA . ASN A 1 102 ? -30.710 -1.703 20.249 1.00 86.94 102 ASN A CA 1
ATOM 850 C C . ASN A 1 102 ? -29.194 -1.968 20.226 1.00 86.94 102 ASN A C 1
ATOM 852 O O . ASN A 1 102 ? -28.379 -1.044 20.191 1.00 86.94 102 ASN A O 1
ATOM 856 N N . LEU A 1 103 ? -28.822 -3.250 20.248 1.00 87.50 103 LEU A N 1
ATOM 857 C CA . LEU A 1 103 ? -27.427 -3.688 20.282 1.00 87.50 103 LEU A CA 1
ATOM 858 C C . LEU A 1 103 ? -26.582 -3.143 19.107 1.00 87.50 103 LEU A C 1
ATOM 860 O O . LEU A 1 103 ? -25.497 -2.631 19.384 1.00 87.50 103 LEU A O 1
ATOM 864 N N . PRO A 1 104 ? -27.016 -3.205 17.828 1.00 88.31 104 PRO A N 1
ATOM 865 C CA . PRO A 1 104 ? -26.274 -2.594 16.722 1.00 88.31 104 PRO A CA 1
ATOM 866 C C . PRO A 1 104 ? -25.970 -1.110 16.941 1.00 88.31 104 PRO A C 1
ATOM 868 O O . PRO A 1 104 ? -24.815 -0.705 16.843 1.00 88.31 104 PRO A O 1
ATOM 871 N N . TYR A 1 105 ? -26.981 -0.327 17.325 1.00 89.38 105 TYR A N 1
ATOM 872 C CA . TYR A 1 105 ? -26.807 1.096 17.611 1.00 89.38 105 TYR A CA 1
ATOM 873 C C . TYR A 1 105 ? -25.823 1.326 18.763 1.00 89.38 105 TYR A C 1
ATOM 875 O O . TYR A 1 105 ? -24.943 2.180 18.669 1.00 89.38 105 TYR A O 1
ATOM 883 N N . MET A 1 106 ? -25.917 0.529 19.831 1.00 91.44 106 MET A N 1
ATOM 884 C CA . MET A 1 106 ? -25.016 0.651 20.974 1.00 91.44 106 MET A CA 1
ATOM 885 C C . MET A 1 106 ? -23.565 0.311 20.610 1.00 91.44 106 MET A C 1
ATOM 887 O O . MET A 1 106 ? -22.640 0.961 21.090 1.00 91.44 106 MET A O 1
ATOM 891 N N . ILE A 1 107 ? -23.342 -0.669 19.731 1.00 91.56 107 ILE A N 1
ATOM 892 C CA . ILE A 1 107 ? -22.003 -0.996 19.222 1.00 91.56 107 ILE A CA 1
ATOM 893 C C . ILE A 1 107 ? -21.411 0.196 18.457 1.00 91.56 107 ILE A C 1
ATOM 895 O O . ILE A 1 107 ? -20.254 0.550 18.691 1.00 91.56 107 ILE A O 1
ATOM 899 N N . ASP A 1 108 ? -22.192 0.841 17.589 1.00 90.56 108 ASP A N 1
ATOM 900 C CA . ASP A 1 108 ? -21.735 1.998 16.808 1.00 90.56 108 ASP A CA 1
ATOM 901 C C . ASP A 1 108 ? -21.442 3.216 17.701 1.00 90.56 108 ASP A C 1
ATOM 903 O O . ASP A 1 108 ? -20.437 3.917 17.517 1.00 90.56 108 ASP A O 1
ATOM 907 N N . GLN A 1 109 ? -22.280 3.437 18.719 1.00 92.12 109 GLN A N 1
ATOM 908 C CA . GLN A 1 109 ? -22.079 4.482 19.723 1.00 92.12 109 GLN A CA 1
ATOM 909 C C . GLN A 1 109 ? -20.829 4.224 20.573 1.00 92.12 109 GLN A C 1
ATOM 911 O O . GLN A 1 109 ? -20.014 5.128 20.762 1.00 92.12 109 GLN A O 1
ATOM 916 N N . ALA A 1 110 ? -20.624 2.986 21.029 1.00 93.00 110 ALA A N 1
ATOM 917 C CA . ALA A 1 110 ? -19.441 2.595 21.789 1.00 93.00 110 ALA A CA 1
ATOM 918 C C . ALA A 1 110 ? -18.159 2.744 20.961 1.00 93.00 110 ALA A C 1
ATOM 920 O O . ALA A 1 110 ? -17.171 3.297 21.442 1.00 93.00 110 ALA A O 1
ATOM 921 N N . HIS A 1 111 ? -18.181 2.322 19.695 1.00 91.88 111 HIS A N 1
ATOM 922 C CA . HIS A 1 111 ? -17.058 2.503 18.780 1.00 91.88 111 HIS A CA 1
ATOM 923 C C . HIS A 1 111 ? -16.705 3.987 18.609 1.00 91.88 111 HIS A C 1
ATOM 925 O O . HIS A 1 111 ? -15.544 4.374 18.746 1.00 91.88 111 HIS A O 1
ATOM 931 N N . SER A 1 112 ? -17.711 4.836 18.379 1.00 91.06 112 SER A N 1
ATOM 932 C CA . SER A 1 112 ? -17.526 6.287 18.254 1.00 91.06 112 SER A CA 1
ATOM 933 C C . SER A 1 112 ? -16.974 6.907 19.541 1.00 91.06 112 SER A C 1
ATOM 935 O O . SER A 1 112 ? -16.074 7.749 19.490 1.00 91.06 112 SER A O 1
ATOM 937 N N . PHE A 1 113 ? -17.464 6.455 20.699 1.00 93.62 113 PHE A N 1
ATOM 938 C CA . PHE A 1 113 ? -16.993 6.888 22.010 1.00 93.62 113 PHE A CA 1
ATOM 939 C C . PHE A 1 113 ? -15.521 6.529 22.243 1.00 93.62 113 PHE A C 1
ATOM 941 O O . PHE A 1 113 ? -14.719 7.423 22.522 1.00 93.62 113 PHE A O 1
ATOM 948 N N . PHE A 1 114 ? -15.147 5.255 22.084 1.00 93.62 114 PHE A N 1
ATOM 949 C CA . PHE A 1 114 ? -13.772 4.799 22.305 1.00 93.62 114 PHE A CA 1
ATOM 950 C C . PHE A 1 114 ? -12.802 5.406 21.300 1.00 93.62 114 PHE A C 1
ATOM 952 O O . PHE A 1 114 ? -11.709 5.818 21.678 1.00 93.62 114 PHE A O 1
ATOM 959 N N . ARG A 1 115 ? -13.217 5.556 20.037 1.00 92.25 115 ARG A N 1
ATOM 960 C CA . ARG A 1 115 ? -12.423 6.261 19.030 1.00 92.25 115 ARG A CA 1
ATOM 961 C C . ARG A 1 115 ? -12.149 7.696 19.465 1.00 92.25 115 ARG A C 1
ATOM 963 O O . ARG A 1 115 ? -10.993 8.107 19.472 1.00 92.25 115 ARG A O 1
ATOM 970 N N . ARG A 1 116 ? -13.177 8.447 19.878 1.00 93.06 116 ARG A N 1
ATOM 971 C CA . ARG A 1 116 ? -13.000 9.818 20.384 1.00 93.06 116 ARG A CA 1
ATOM 972 C C . ARG A 1 116 ? -12.047 9.853 21.581 1.00 93.06 116 ARG A C 1
ATOM 974 O O . ARG A 1 116 ? -11.126 10.662 21.578 1.00 93.06 116 ARG A O 1
ATOM 981 N N . LYS A 1 117 ? -12.223 8.957 22.558 1.00 93.00 117 LYS A N 1
ATOM 982 C CA . LYS A 1 117 ? -11.362 8.875 23.750 1.00 93.00 117 LYS A CA 1
ATOM 983 C C . LYS A 1 117 ? -9.906 8.553 23.417 1.00 93.00 117 LYS A C 1
ATOM 985 O O . LYS A 1 117 ? -9.010 9.176 23.979 1.00 93.00 117 LYS A O 1
ATOM 990 N N . ALA A 1 118 ? -9.669 7.667 22.453 1.00 91.94 118 ALA A N 1
ATOM 991 C CA . ALA A 1 118 ? -8.330 7.355 21.969 1.00 91.94 118 ALA A CA 1
ATOM 992 C C . ALA A 1 118 ? -7.620 8.591 21.397 1.00 91.94 118 ALA A C 1
ATOM 994 O O . ALA A 1 118 ? -6.474 8.860 21.756 1.00 91.94 118 ALA A O 1
ATOM 995 N N . TYR A 1 119 ? -8.309 9.381 20.564 1.00 92.88 119 TYR A N 1
ATOM 996 C CA . TYR A 1 119 ? -7.750 10.631 20.040 1.00 92.88 119 TYR A CA 1
ATOM 997 C C . TYR A 1 119 ? -7.553 11.683 21.139 1.00 92.88 119 TYR A C 1
ATOM 999 O O . TYR A 1 119 ? -6.499 12.311 21.182 1.00 92.88 119 TYR A O 1
ATOM 1007 N N . GLU A 1 120 ? -8.523 11.869 22.043 1.00 93.38 120 GLU A N 1
ATOM 1008 C CA . GLU A 1 120 ? -8.404 12.796 23.183 1.00 93.38 120 GLU A CA 1
ATOM 1009 C C . GLU A 1 120 ? -7.164 12.485 24.034 1.00 93.38 120 GLU A C 1
ATOM 1011 O O . GLU A 1 120 ? -6.398 13.391 24.374 1.00 93.38 120 GLU A O 1
ATOM 1016 N N . GLN A 1 121 ? -6.928 11.205 24.330 1.00 92.31 121 GLN A N 1
ATOM 1017 C CA . GLN A 1 121 ? -5.752 10.770 25.074 1.00 92.31 121 GLN A CA 1
ATOM 1018 C C . GLN A 1 121 ? -4.458 11.016 24.288 1.00 92.31 121 GLN A C 1
ATOM 1020 O O . GLN A 1 121 ? -3.521 11.584 24.848 1.00 92.31 121 GLN A O 1
ATOM 1025 N N . MET A 1 122 ? -4.413 10.659 22.998 1.00 94.00 122 MET A N 1
ATOM 1026 C CA . MET A 1 122 ? -3.242 10.891 22.141 1.00 94.00 122 MET A CA 1
ATOM 1027 C C . MET A 1 122 ? -2.880 12.381 22.075 1.00 94.00 122 MET A C 1
ATOM 1029 O O . MET A 1 122 ? -1.716 12.741 22.232 1.00 94.00 122 MET A O 1
ATOM 1033 N N . PHE A 1 123 ? -3.868 13.262 21.889 1.00 93.69 123 PHE A N 1
ATOM 1034 C CA . PHE A 1 123 ? -3.640 14.708 21.860 1.00 93.69 123 PHE A CA 1
ATOM 1035 C C . PHE A 1 123 ? -3.184 15.255 23.210 1.00 93.69 123 PHE A C 1
ATOM 1037 O O . PHE A 1 123 ? -2.330 16.138 23.243 1.00 93.69 123 PHE A O 1
ATOM 1044 N N . THR A 1 124 ? -3.730 14.743 24.313 1.00 94.88 124 THR A N 1
ATOM 1045 C CA . THR A 1 124 ? -3.331 15.166 25.662 1.00 94.88 124 THR A CA 1
ATOM 1046 C C . THR A 1 124 ? -1.877 14.782 25.933 1.00 94.88 124 THR A C 1
ATOM 1048 O O . THR A 1 124 ? -1.066 15.653 26.229 1.00 94.88 124 THR A O 1
ATOM 1051 N N . GLN A 1 125 ? -1.514 13.519 25.701 1.00 93.94 125 GLN A N 1
ATOM 1052 C CA . GLN A 1 125 ? -0.140 13.030 25.850 1.00 93.94 125 GLN A CA 1
ATOM 1053 C C . GLN A 1 125 ? 0.836 13.746 24.905 1.00 93.94 125 GLN A C 1
ATOM 1055 O O . GLN A 1 125 ? 1.913 14.161 25.323 1.00 93.94 125 GLN A O 1
ATOM 1060 N N . GLY A 1 126 ? 0.448 13.949 23.643 1.00 95.44 126 GLY A N 1
ATOM 1061 C CA . GLY A 1 126 ? 1.251 14.697 22.677 1.00 95.44 126 GLY A CA 1
ATOM 1062 C C . GLY A 1 126 ? 1.472 16.145 23.114 1.00 95.44 126 GLY A C 1
ATOM 1063 O O . GLY A 1 126 ? 2.588 16.648 23.037 1.00 95.44 126 GLY A O 1
ATOM 1064 N N . LYS A 1 127 ? 0.437 16.811 23.636 1.00 95.62 127 LYS A N 1
ATOM 1065 C CA . LYS A 1 127 ? 0.553 18.169 24.178 1.00 95.62 127 LYS A CA 1
ATOM 1066 C C . LYS A 1 127 ? 1.498 18.220 25.378 1.00 95.62 127 LYS A C 1
ATOM 1068 O O . LYS A 1 127 ? 2.310 19.140 25.442 1.00 95.62 127 LYS A O 1
ATOM 1073 N N . ASP A 1 128 ? 1.417 17.256 26.288 1.00 96.31 128 ASP A N 1
ATOM 1074 C CA . ASP A 1 128 ? 2.291 17.193 27.463 1.00 96.31 128 ASP A CA 1
ATOM 1075 C C . ASP A 1 128 ? 3.764 17.010 27.056 1.00 96.31 128 ASP A C 1
ATOM 1077 O O . ASP A 1 128 ? 4.630 17.736 27.545 1.00 96.31 128 ASP A O 1
ATOM 1081 N N . LEU A 1 129 ? 4.043 16.137 26.078 1.00 96.62 129 LEU A N 1
ATOM 1082 C CA . LEU A 1 129 ? 5.383 15.954 25.498 1.00 96.62 129 LEU A CA 1
ATOM 1083 C C . LEU A 1 129 ? 5.901 17.229 24.817 1.00 96.62 129 LEU A C 1
ATOM 1085 O O . LEU A 1 129 ? 7.061 17.603 24.988 1.00 96.62 129 LEU A O 1
ATOM 1089 N N . MET A 1 130 ? 5.037 17.939 24.088 1.00 94.88 130 MET A N 1
ATOM 1090 C CA . MET A 1 130 ? 5.394 19.210 23.450 1.00 94.88 130 MET A CA 1
ATOM 1091 C C . MET A 1 130 ? 5.696 20.308 24.477 1.00 94.88 130 MET A C 1
ATOM 1093 O O . MET A 1 130 ? 6.652 21.059 24.296 1.00 94.88 130 MET A O 1
ATOM 1097 N N . ILE A 1 131 ? 4.929 20.390 25.572 1.00 96.56 131 ILE A N 1
ATOM 1098 C CA . ILE A 1 131 ? 5.197 21.318 26.685 1.00 96.56 131 ILE A CA 1
ATOM 1099 C C . ILE A 1 131 ? 6.532 20.978 27.364 1.00 96.56 131 ILE A C 1
ATOM 1101 O O . ILE A 1 131 ? 7.270 21.885 27.742 1.00 96.56 131 ILE A O 1
ATOM 1105 N N . ALA A 1 132 ? 6.867 19.690 27.473 1.00 96.06 132 ALA A N 1
ATOM 1106 C CA . ALA A 1 132 ? 8.141 19.215 28.010 1.00 96.06 132 ALA A CA 1
ATOM 1107 C C . ALA A 1 132 ? 9.337 19.393 27.047 1.00 96.06 132 ALA A C 1
ATOM 1109 O O . ALA A 1 132 ? 10.468 19.086 27.419 1.00 96.06 132 ALA A O 1
ATOM 1110 N N . GLY A 1 133 ? 9.117 19.876 25.816 1.00 96.44 133 GLY A N 1
ATOM 1111 C CA . GLY A 1 133 ? 10.159 20.031 24.794 1.00 96.44 133 GLY A CA 1
ATOM 1112 C C . GLY A 1 133 ? 10.596 18.721 24.122 1.00 96.44 133 GLY A C 1
ATOM 1113 O O . GLY A 1 133 ? 11.584 18.708 23.390 1.00 96.44 133 GLY A O 1
ATOM 1114 N N . GLN A 1 134 ? 9.869 17.621 24.335 1.00 97.38 134 GLN A N 1
ATOM 1115 C CA . GLN A 1 134 ? 10.166 16.289 23.798 1.00 97.38 134 GLN A CA 1
ATOM 1116 C C . GLN A 1 134 ? 9.478 16.069 22.439 1.00 97.38 134 GLN A C 1
ATOM 1118 O O . GLN A 1 134 ? 8.581 15.240 22.291 1.00 97.38 134 GLN A O 1
ATOM 1123 N N . VAL A 1 135 ? 9.889 16.837 21.427 1.00 95.75 135 VAL A N 1
ATOM 1124 C CA . VAL A 1 135 ? 9.235 16.844 20.101 1.00 95.75 135 VAL A CA 1
ATOM 1125 C C . VAL A 1 135 ? 9.335 15.487 19.393 1.00 95.75 135 VAL A C 1
ATOM 1127 O O . VAL A 1 135 ? 8.340 14.999 18.861 1.00 95.75 135 VAL A O 1
ATOM 1130 N N . GLU A 1 136 ? 10.500 14.838 19.437 1.00 96.31 136 GLU A N 1
ATOM 1131 C CA . GLU A 1 136 ? 10.699 13.517 18.821 1.00 96.31 136 GLU A CA 1
ATOM 1132 C C . GLU A 1 136 ? 9.790 12.447 19.444 1.00 96.31 136 GLU A C 1
ATOM 1134 O O . GLU A 1 136 ? 9.252 11.591 18.744 1.00 96.31 136 GLU A O 1
ATOM 1139 N N . ASP A 1 137 ? 9.548 12.519 20.756 1.00 94.56 137 ASP A N 1
ATOM 1140 C CA . ASP A 1 137 ? 8.633 11.606 21.448 1.00 94.56 137 ASP A CA 1
ATOM 1141 C C . ASP A 1 137 ? 7.183 11.834 21.030 1.00 94.56 137 ASP A C 1
ATOM 1143 O O . ASP A 1 137 ? 6.446 10.869 20.829 1.00 94.56 137 ASP A O 1
ATOM 1147 N N . ALA A 1 138 ? 6.782 13.091 20.827 1.00 93.75 138 ALA A N 1
ATOM 1148 C CA . ALA A 1 138 ? 5.458 13.418 20.308 1.00 93.75 138 ALA A CA 1
ATOM 1149 C C . ALA A 1 138 ? 5.263 12.905 18.868 1.00 93.75 138 ALA A C 1
ATOM 1151 O O . ALA A 1 138 ? 4.205 12.357 18.552 1.00 93.75 138 ALA A O 1
ATOM 1152 N N . ILE A 1 139 ? 6.286 13.012 18.012 1.00 91.12 139 ILE A N 1
ATOM 1153 C CA . ILE A 1 139 ? 6.265 12.454 16.649 1.00 91.12 139 ILE A CA 1
ATOM 1154 C C . ILE A 1 139 ? 6.155 10.927 16.701 1.00 91.12 139 ILE A C 1
ATOM 1156 O O . ILE A 1 139 ? 5.333 10.337 15.996 1.00 91.12 139 ILE A O 1
ATOM 1160 N N . ARG A 1 140 ? 6.936 10.271 17.570 1.00 93.62 140 ARG A N 1
ATOM 1161 C CA . ARG A 1 140 ? 6.852 8.818 17.772 1.00 93.62 140 ARG A CA 1
ATOM 1162 C C . ARG A 1 140 ? 5.473 8.390 18.263 1.00 93.62 140 ARG A C 1
ATOM 1164 O O . ARG A 1 140 ? 4.931 7.428 17.725 1.00 93.62 140 ARG A O 1
ATOM 1171 N N . LEU A 1 141 ? 4.892 9.108 19.225 1.00 92.25 141 LEU A N 1
ATOM 1172 C CA . LEU A 1 141 ? 3.539 8.855 19.725 1.00 92.25 141 LEU A CA 1
ATOM 1173 C C . LEU A 1 141 ? 2.500 8.961 18.603 1.00 92.25 141 LEU A C 1
ATOM 1175 O O . LEU A 1 141 ? 1.644 8.090 18.485 1.00 92.25 141 LEU A O 1
ATOM 1179 N N . HIS A 1 142 ? 2.595 9.995 17.764 1.00 91.75 142 HIS A N 1
ATOM 1180 C CA . HIS A 1 142 ? 1.691 10.184 16.632 1.00 91.75 142 HIS A CA 1
ATOM 1181 C C . HIS A 1 142 ? 1.808 9.055 15.601 1.00 91.75 142 HIS A C 1
ATOM 1183 O O . HIS A 1 142 ? 0.800 8.473 15.212 1.00 91.75 142 HIS A O 1
ATOM 1189 N N . ASN A 1 143 ? 3.032 8.696 15.208 1.00 88.19 143 ASN A N 1
ATOM 1190 C CA . ASN A 1 143 ? 3.274 7.642 14.219 1.00 88.19 143 ASN A CA 1
ATOM 1191 C C . ASN A 1 143 ? 2.884 6.249 14.737 1.00 88.19 143 ASN A C 1
ATOM 1193 O O . ASN A 1 143 ? 2.445 5.400 13.965 1.00 88.19 143 ASN A O 1
ATOM 1197 N N . ALA A 1 144 ? 3.044 6.005 16.041 1.00 86.56 144 ALA A N 1
ATOM 1198 C CA . ALA A 1 144 ? 2.656 4.752 16.681 1.00 86.56 144 ALA A CA 1
ATOM 1199 C C . ALA A 1 144 ? 1.148 4.659 16.965 1.00 86.56 144 ALA A C 1
ATOM 1201 O O . ALA A 1 144 ? 0.650 3.569 17.255 1.00 86.56 144 ALA A O 1
ATOM 1202 N N . PHE A 1 145 ? 0.410 5.773 16.903 1.00 87.31 145 PHE A N 1
ATOM 1203 C CA . PHE A 1 145 ? -1.018 5.792 17.186 1.00 87.31 145 PHE A CA 1
ATOM 1204 C C . PHE A 1 145 ? -1.803 5.087 16.075 1.00 87.31 145 PHE A C 1
ATOM 1206 O O . PHE A 1 145 ? -2.190 5.664 15.060 1.00 87.31 145 PHE A O 1
ATOM 1213 N N . GLN A 1 146 ? -2.090 3.812 16.304 1.00 73.81 146 GLN A N 1
ATOM 1214 C CA . GLN A 1 146 ? -3.101 3.081 15.560 1.00 73.81 146 GLN A CA 1
ATOM 1215 C C . GLN A 1 146 ? -4.447 3.410 16.200 1.00 73.81 146 GLN A C 1
ATOM 1217 O O . GLN A 1 146 ? -4.757 2.936 17.293 1.00 73.81 146 GLN A O 1
ATOM 1222 N N . GLY A 1 147 ? -5.222 4.285 15.556 1.00 77.00 147 GLY A N 1
ATOM 1223 C CA . GLY A 1 147 ? -6.564 4.620 16.025 1.00 77.00 147 GLY A CA 1
ATOM 1224 C C . GLY A 1 147 ? -7.431 3.371 16.215 1.00 77.00 147 GLY A C 1
ATOM 1225 O O . GLY A 1 147 ? -7.105 2.282 15.743 1.00 77.00 147 GLY A O 1
ATOM 1226 N N . VAL A 1 148 ? -8.572 3.526 16.889 1.00 75.56 148 VAL A N 1
ATOM 1227 C CA . VAL A 1 148 ? -9.552 2.441 17.039 1.00 75.56 148 VAL A CA 1
ATOM 1228 C C . VAL A 1 148 ? -10.116 2.108 15.655 1.00 75.56 148 VAL A C 1
ATOM 1230 O O . VAL A 1 148 ? -11.040 2.761 15.171 1.00 75.56 148 VAL A O 1
ATOM 1233 N N . ALA A 1 149 ? -9.494 1.143 14.981 1.00 62.78 149 ALA A N 1
ATOM 1234 C CA . ALA A 1 149 ? -9.921 0.682 13.676 1.00 62.78 149 ALA A CA 1
ATOM 1235 C C . ALA A 1 149 ? -11.151 -0.208 13.853 1.00 62.78 149 ALA A C 1
ATOM 1237 O O . ALA A 1 149 ? -11.145 -1.191 14.604 1.00 62.78 149 ALA A O 1
ATOM 1238 N N . GLN A 1 150 ? -12.217 0.117 13.127 1.00 56.41 150 GLN A N 1
ATOM 1239 C CA . GLN A 1 150 ? -13.314 -0.815 12.953 1.00 56.41 150 GLN A CA 1
ATOM 1240 C C . GLN A 1 150 ? -12.749 -1.970 12.122 1.00 56.41 150 GLN A C 1
ATOM 1242 O O . GLN A 1 150 ? -12.418 -1.787 10.953 1.00 56.41 150 GLN A O 1
ATOM 1247 N N . VAL A 1 151 ? -12.574 -3.148 12.724 1.00 53.06 151 VAL A N 1
ATOM 1248 C CA . VAL A 1 151 ? -12.218 -4.353 11.966 1.00 53.06 151 VAL A CA 1
ATOM 1249 C C . VAL A 1 151 ? -13.416 -4.667 11.067 1.00 53.06 151 VAL A C 1
ATOM 1251 O O . VAL A 1 151 ? -14.375 -5.301 11.499 1.00 53.06 151 VAL A O 1
ATOM 1254 N N . GLN A 1 152 ? -13.391 -4.138 9.843 1.00 49.72 152 GLN A N 1
ATOM 1255 C CA . GLN A 1 152 ? -14.429 -4.303 8.825 1.00 49.72 152 GLN A CA 1
ATOM 1256 C C . GLN A 1 152 ? -14.214 -5.548 7.957 1.00 49.72 152 GLN A C 1
ATOM 1258 O O . GLN A 1 152 ? -14.803 -5.646 6.888 1.00 49.72 152 GLN A O 1
ATOM 1263 N N . SER A 1 153 ? -13.450 -6.552 8.394 1.00 51.22 153 SER A N 1
ATOM 1264 C CA . SER A 1 153 ? -13.585 -7.871 7.772 1.00 51.22 153 SER A CA 1
ATOM 1265 C C . SER A 1 153 ? -14.861 -8.532 8.298 1.00 51.22 153 SER A C 1
ATOM 1267 O O . SER A 1 153 ? -14.839 -9.429 9.142 1.00 51.22 153 SER A O 1
ATOM 1269 N N . LYS A 1 154 ? -16.022 -8.059 7.824 1.00 64.31 154 LYS A N 1
ATOM 1270 C CA . LYS A 1 154 ? -17.213 -8.906 7.845 1.00 64.31 154 LYS A CA 1
ATOM 1271 C C . LYS A 1 154 ? -16.864 -10.098 6.965 1.00 64.31 154 LYS A C 1
ATOM 1273 O O . LYS A 1 154 ? -16.631 -9.942 5.774 1.00 64.31 154 LYS A O 1
ATOM 1278 N N . TRP A 1 155 ? -16.742 -11.271 7.575 1.00 69.12 155 TRP A N 1
ATOM 1279 C CA . TRP A 1 155 ? -16.699 -12.504 6.809 1.00 69.12 155 TRP A CA 1
ATOM 1280 C C . TRP A 1 155 ? -18.027 -12.613 6.065 1.00 69.12 155 TRP A C 1
ATOM 1282 O O . TRP A 1 155 ? -19.081 -12.782 6.682 1.00 69.12 155 TRP A O 1
ATOM 1292 N N . GLU A 1 156 ? -17.969 -12.456 4.754 1.00 78.62 156 GLU A N 1
ATOM 1293 C CA . GLU A 1 156 ? -19.090 -12.675 3.858 1.00 78.62 156 GLU A CA 1
ATOM 1294 C C . GLU A 1 156 ? -18.901 -14.036 3.199 1.00 78.62 156 GLU A C 1
ATOM 1296 O O . GLU A 1 156 ? -17.785 -14.430 2.860 1.00 78.62 156 GLU A O 1
ATOM 1301 N N . ASN A 1 157 ? -19.985 -14.798 3.066 1.00 83.81 157 ASN A N 1
ATOM 1302 C CA . ASN A 1 157 ? -19.918 -16.075 2.374 1.00 83.81 157 ASN A CA 1
ATOM 1303 C C . ASN A 1 157 ? -19.759 -15.802 0.867 1.00 83.81 157 ASN A C 1
ATOM 1305 O O . ASN A 1 157 ? -20.703 -15.282 0.267 1.00 83.81 157 ASN A O 1
ATOM 1309 N N . PRO A 1 158 ? -18.635 -16.186 0.231 1.00 88.88 158 PRO A N 1
ATOM 1310 C CA . PRO A 1 158 ? -18.409 -15.918 -1.190 1.00 88.88 158 PRO A CA 1
ATOM 1311 C C . PRO A 1 158 ? -19.390 -16.669 -2.102 1.00 88.88 158 PRO A C 1
ATOM 1313 O O . PRO A 1 158 ? -19.516 -16.342 -3.278 1.00 88.88 158 PRO A O 1
ATOM 1316 N N . PHE A 1 159 ? -20.101 -17.666 -1.569 1.00 92.56 159 PHE A N 1
ATOM 1317 C CA . PHE A 1 159 ? -21.093 -18.450 -2.297 1.00 92.56 159 PHE A CA 1
ATOM 1318 C C . PHE A 1 159 ? -22.534 -17.950 -2.103 1.00 92.56 159 PHE A C 1
ATOM 1320 O O . PHE A 1 159 ? -23.460 -18.569 -2.627 1.00 92.56 159 PHE A O 1
ATOM 1327 N N . ASP A 1 160 ? -22.763 -16.858 -1.359 1.00 93.38 160 ASP A N 1
ATOM 1328 C CA . ASP A 1 160 ? -24.094 -16.245 -1.278 1.00 93.38 160 ASP A CA 1
ATOM 1329 C C . ASP A 1 160 ? -24.460 -15.626 -2.644 1.00 93.38 160 ASP A C 1
ATOM 1331 O O . ASP A 1 160 ? -23.743 -14.745 -3.129 1.00 93.38 160 ASP A O 1
ATOM 1335 N N . PRO A 1 161 ? -25.591 -16.013 -3.271 1.00 91.44 161 PRO A N 1
ATOM 1336 C CA . PRO A 1 161 ? -26.032 -15.434 -4.537 1.00 91.44 161 PRO A CA 1
ATOM 1337 C C . PRO A 1 161 ? -26.141 -13.903 -4.534 1.00 91.44 161 PRO A C 1
ATOM 1339 O O . PRO A 1 161 ? -26.057 -13.287 -5.595 1.00 91.44 161 PRO A O 1
ATOM 1342 N N . LYS A 1 162 ? -26.371 -13.266 -3.377 1.00 88.94 162 LYS A N 1
ATOM 1343 C CA . LYS A 1 162 ? -26.361 -11.800 -3.254 1.00 88.94 162 LYS A CA 1
ATOM 1344 C C . LYS A 1 162 ? -24.955 -11.228 -3.412 1.00 88.94 162 LYS A C 1
ATOM 1346 O O . LYS A 1 162 ? -24.801 -10.303 -4.200 1.00 88.94 162 LYS A O 1
ATOM 1351 N N . VAL A 1 163 ? -23.964 -11.809 -2.734 1.00 87.75 163 VAL A N 1
ATOM 1352 C CA . VAL A 1 163 ? -22.551 -11.403 -2.821 1.00 87.75 163 VAL A CA 1
ATOM 1353 C C . VAL A 1 163 ? -22.032 -11.611 -4.241 1.00 87.75 163 VAL A C 1
ATOM 1355 O O . VAL A 1 163 ? -21.414 -10.715 -4.800 1.00 87.75 163 VAL A O 1
ATOM 1358 N N . ILE A 1 164 ? -22.371 -12.741 -4.871 1.00 88.69 164 ILE A N 1
ATOM 1359 C CA . ILE A 1 164 ? -22.000 -13.019 -6.266 1.00 88.69 164 ILE A CA 1
ATOM 1360 C C . ILE A 1 164 ? -22.588 -11.959 -7.205 1.00 88.69 164 ILE A C 1
ATOM 1362 O O . ILE A 1 164 ? -21.863 -11.377 -8.006 1.00 88.69 164 ILE A O 1
ATOM 1366 N N . ARG A 1 165 ? -23.896 -11.677 -7.109 1.00 88.00 165 ARG A N 1
ATOM 1367 C CA . ARG A 1 165 ? -24.541 -10.661 -7.960 1.00 88.00 165 ARG A CA 1
ATOM 1368 C C . ARG A 1 165 ? -23.950 -9.273 -7.755 1.00 88.00 165 ARG A C 1
ATOM 1370 O O . ARG A 1 165 ? -23.766 -8.563 -8.733 1.00 88.00 165 ARG A O 1
ATOM 1377 N N . GLN A 1 166 ? -23.670 -8.907 -6.508 1.00 84.69 166 GLN A N 1
ATOM 1378 C CA . GLN A 1 166 ? -23.055 -7.627 -6.188 1.00 84.69 166 GLN A CA 1
ATOM 1379 C C . GLN A 1 166 ? -21.638 -7.539 -6.761 1.00 84.69 166 GLN A C 1
ATOM 1381 O O . GLN A 1 166 ? -21.336 -6.579 -7.452 1.00 84.69 166 GLN A O 1
ATOM 1386 N N . HIS A 1 167 ? -20.826 -8.587 -6.600 1.00 83.25 167 HIS A N 1
ATOM 1387 C CA . HIS A 1 167 ? -19.478 -8.640 -7.163 1.00 83.25 167 HIS A CA 1
ATOM 1388 C C . HIS A 1 167 ? -19.463 -8.420 -8.681 1.00 83.25 167 HIS A C 1
ATOM 1390 O O . HIS A 1 167 ? -18.644 -7.653 -9.167 1.00 83.25 167 HIS A O 1
ATOM 1396 N N . PHE A 1 168 ? -20.367 -9.055 -9.435 1.00 83.38 168 PHE A N 1
ATOM 1397 C CA . PHE A 1 168 ? -20.434 -8.850 -10.887 1.00 83.38 168 PHE A CA 1
ATOM 1398 C C . PHE A 1 168 ? -21.015 -7.488 -11.281 1.00 83.38 168 PHE A C 1
ATOM 1400 O O . PHE A 1 168 ? -20.550 -6.920 -12.259 1.00 83.38 168 PHE A O 1
ATOM 1407 N N . ALA A 1 169 ? -21.975 -6.949 -10.522 1.00 80.50 169 ALA A N 1
ATOM 1408 C CA . ALA A 1 169 ? -22.496 -5.603 -10.761 1.00 80.50 169 ALA A CA 1
ATOM 1409 C C . ALA A 1 169 ? -21.428 -4.521 -10.526 1.00 80.50 169 ALA A C 1
ATOM 1411 O O . ALA A 1 169 ? -21.358 -3.564 -11.288 1.00 80.50 169 ALA A O 1
ATOM 1412 N N . ASP A 1 170 ? -20.579 -4.702 -9.511 1.00 72.88 170 ASP A N 1
ATOM 1413 C CA . ASP A 1 170 ? -19.475 -3.790 -9.203 1.00 72.88 170 ASP A CA 1
ATOM 1414 C C . ASP A 1 170 ? -18.324 -3.927 -10.221 1.00 72.88 170 ASP A C 1
ATOM 1416 O O . ASP A 1 170 ? -17.585 -2.977 -10.462 1.00 72.88 170 ASP A O 1
ATOM 1420 N N . ARG A 1 171 ? -18.162 -5.104 -10.843 1.00 66.19 171 ARG A N 1
ATOM 1421 C CA . ARG A 1 171 ? -17.071 -5.387 -11.790 1.00 66.19 171 ARG A CA 1
ATOM 1422 C C . ARG A 1 171 ? -17.272 -4.773 -13.178 1.00 66.19 171 ARG A C 1
ATOM 1424 O O . ARG A 1 171 ? -16.292 -4.610 -13.899 1.00 66.19 171 ARG A O 1
ATOM 1431 N N . ASP A 1 172 ? -18.508 -4.444 -13.549 1.00 62.66 172 ASP A N 1
ATOM 1432 C CA . ASP A 1 172 ? -18.799 -3.755 -14.814 1.00 62.66 172 ASP A CA 1
ATOM 1433 C C . ASP A 1 172 ? -18.291 -2.296 -14.811 1.00 62.66 172 ASP A C 1
ATOM 1435 O O . ASP A 1 172 ? -18.151 -1.687 -15.874 1.00 62.66 172 ASP A O 1
ATOM 1439 N N . ASP A 1 173 ? -17.934 -1.758 -13.639 1.00 62.97 173 ASP A N 1
ATOM 1440 C CA . ASP A 1 173 ? -17.170 -0.524 -13.514 1.00 62.97 173 ASP A CA 1
ATOM 1441 C C . ASP A 1 173 ? -15.660 -0.837 -13.531 1.00 62.97 173 ASP A C 1
ATOM 1443 O O . ASP A 1 173 ? -15.086 -1.316 -12.550 1.00 62.97 173 ASP A O 1
ATOM 1447 N N . ASP A 1 174 ? -14.968 -0.452 -14.612 1.00 65.56 174 ASP A N 1
ATOM 1448 C CA . ASP A 1 174 ? -13.491 -0.467 -14.753 1.00 65.56 174 ASP A CA 1
ATOM 1449 C C . ASP A 1 174 ? -12.747 0.315 -13.637 1.00 65.56 174 ASP A C 1
ATOM 1451 O O . ASP A 1 174 ? -11.517 0.366 -13.605 1.00 65.56 174 ASP A O 1
ATOM 1455 N N . MET A 1 175 ? -13.476 0.914 -12.692 1.00 68.56 175 MET A N 1
ATOM 1456 C CA . MET A 1 175 ? -12.980 1.674 -11.547 1.00 68.56 175 MET A CA 1
ATOM 1457 C C . MET A 1 175 ? -12.009 0.880 -10.656 1.00 68.56 175 MET A C 1
ATOM 1459 O O . MET A 1 175 ? -11.181 1.480 -9.971 1.00 68.56 175 MET A O 1
ATOM 1463 N N . TYR A 1 176 ? -12.082 -0.454 -10.660 1.00 80.44 176 TYR A N 1
ATOM 1464 C CA . TYR A 1 176 ? -11.191 -1.300 -9.860 1.00 80.44 176 TYR A CA 1
ATOM 1465 C C . TYR A 1 176 ? -9.830 -1.558 -10.510 1.00 80.44 176 TYR A C 1
ATOM 1467 O O . TYR A 1 176 ? -8.894 -1.936 -9.800 1.00 80.44 176 TYR A O 1
ATOM 1475 N N . VAL A 1 177 ? -9.693 -1.351 -11.824 1.00 88.19 177 VAL A N 1
ATOM 1476 C CA . VAL A 1 177 ? -8.436 -1.578 -12.545 1.00 88.19 177 VAL A CA 1
ATOM 1477 C C . VAL A 1 177 ? -7.523 -0.368 -12.376 1.00 88.19 177 VAL A C 1
ATOM 1479 O O . VAL A 1 177 ? -7.780 0.716 -12.889 1.00 88.19 177 VAL A O 1
ATOM 1482 N N . VAL A 1 178 ? -6.405 -0.569 -11.683 1.00 89.94 178 VAL A N 1
ATOM 1483 C CA . VAL A 1 178 ? -5.413 0.479 -11.408 1.00 89.94 178 VAL A CA 1
ATOM 1484 C C . VAL A 1 178 ? -4.409 0.593 -12.548 1.00 89.94 178 VAL A C 1
ATOM 1486 O O . VAL A 1 178 ? -3.987 1.688 -12.913 1.00 89.94 178 VAL A O 1
ATOM 1489 N N . LEU A 1 179 ? -3.988 -0.541 -13.108 1.00 92.44 179 LEU A N 1
ATOM 1490 C CA . LEU A 1 179 ? -2.900 -0.583 -14.077 1.00 92.44 179 LEU A CA 1
ATOM 1491 C C . LEU A 1 179 ? -3.121 -1.677 -15.110 1.00 92.44 179 LEU A C 1
ATOM 1493 O O . LEU A 1 179 ? -3.431 -2.806 -14.756 1.00 92.44 179 LEU A O 1
ATOM 1497 N N . LYS A 1 180 ? -2.852 -1.391 -16.383 1.00 92.94 180 LYS A N 1
ATOM 1498 C CA . LYS A 1 180 ? -2.799 -2.411 -17.433 1.00 92.94 180 LYS A CA 1
ATOM 1499 C C . LYS A 1 180 ? -1.514 -2.259 -18.239 1.00 92.94 180 LYS A C 1
ATOM 1501 O O . LYS A 1 180 ? -1.168 -1.157 -18.668 1.00 92.94 180 LYS A O 1
ATOM 1506 N N . PHE A 1 181 ? -0.792 -3.361 -18.438 1.00 93.12 181 PHE A N 1
ATOM 1507 C CA . PHE A 1 181 ? 0.354 -3.375 -19.350 1.00 93.12 181 PHE A CA 1
ATOM 1508 C C . PHE A 1 181 ? -0.120 -3.263 -20.806 1.00 93.12 181 PHE A C 1
ATOM 1510 O O . PHE A 1 181 ? -1.268 -3.564 -21.121 1.00 93.12 181 PHE A O 1
ATOM 1517 N N . LEU A 1 182 ? 0.745 -2.802 -21.710 1.00 90.62 182 LEU A N 1
ATOM 1518 C CA . LEU A 1 182 ? 0.401 -2.727 -23.133 1.00 90.62 182 LEU A CA 1
ATOM 1519 C C . LEU A 1 182 ? 0.703 -4.040 -23.864 1.00 90.62 182 LEU A C 1
ATOM 1521 O O . LEU A 1 182 ? 1.580 -4.806 -23.459 1.00 90.62 182 LEU A O 1
ATOM 1525 N N . GLY A 1 183 ? 0.006 -4.240 -24.984 1.00 91.19 183 GLY A N 1
ATOM 1526 C CA . GLY A 1 183 ? 0.213 -5.356 -25.904 1.00 91.19 183 GLY A CA 1
ATOM 1527 C C . GLY A 1 183 ? -0.157 -6.715 -25.310 1.00 91.19 183 GLY A C 1
ATOM 1528 O O . GLY A 1 183 ? -0.904 -6.806 -24.335 1.00 91.19 183 GLY A O 1
ATOM 1529 N N . ALA A 1 184 ? 0.425 -7.770 -25.882 1.00 90.00 184 ALA A N 1
ATOM 1530 C CA . ALA A 1 184 ? 0.115 -9.157 -25.537 1.00 90.00 184 ALA A CA 1
ATOM 1531 C C . ALA A 1 184 ? 0.299 -9.476 -24.044 1.00 90.00 184 ALA A C 1
ATOM 1533 O O . ALA A 1 184 ? -0.435 -10.287 -23.490 1.00 90.00 184 ALA A O 1
ATOM 1534 N N . LEU A 1 185 ? 1.246 -8.818 -23.363 1.00 89.50 185 LEU A N 1
ATOM 1535 C CA . LEU A 1 185 ? 1.441 -9.017 -21.926 1.00 89.50 185 LEU A CA 1
ATOM 1536 C C . LEU A 1 185 ? 0.233 -8.534 -21.114 1.00 89.50 185 LEU A C 1
ATOM 1538 O O . LEU A 1 185 ? -0.200 -9.215 -20.190 1.00 89.50 185 LEU A O 1
ATOM 1542 N N . GLY A 1 186 ? -0.311 -7.365 -21.455 1.00 91.69 186 GLY A N 1
ATOM 1543 C CA . GLY A 1 186 ? -1.501 -6.830 -20.797 1.00 91.69 186 GLY A CA 1
ATOM 1544 C C . GLY A 1 186 ? -2.779 -7.578 -21.150 1.00 91.69 186 GLY A C 1
ATOM 1545 O O . GLY A 1 186 ? -3.700 -7.616 -20.343 1.00 91.69 186 GLY A O 1
ATOM 1546 N N . GLU A 1 187 ? -2.843 -8.181 -22.335 1.00 93.06 187 GLU A N 1
ATOM 1547 C CA . GLU A 1 187 ? -3.933 -9.086 -22.716 1.00 93.06 187 GLU A CA 1
ATOM 1548 C C . GLU A 1 187 ? -3.857 -10.409 -21.951 1.00 93.06 187 GLU A C 1
ATOM 1550 O O . GLU A 1 187 ? -4.880 -10.907 -21.492 1.00 93.06 187 GLU A O 1
ATOM 1555 N N . LEU A 1 188 ? -2.645 -10.939 -21.759 1.00 93.44 188 LEU A N 1
ATOM 1556 C CA . LEU A 1 188 ? -2.411 -12.182 -21.030 1.00 93.44 188 LEU A CA 1
ATOM 1557 C C . LEU A 1 188 ? -2.683 -12.039 -19.529 1.00 93.44 188 LEU A C 1
ATOM 1559 O O . LEU A 1 188 ? -3.323 -12.902 -18.937 1.00 93.44 188 LEU A O 1
ATOM 1563 N N . ILE A 1 189 ? -2.158 -10.980 -18.905 1.00 91.94 189 ILE A N 1
ATOM 1564 C CA . ILE A 1 189 ? -2.279 -10.760 -17.455 1.00 91.94 189 ILE A CA 1
ATOM 1565 C C . ILE A 1 189 ? -3.622 -10.106 -17.103 1.00 91.94 189 ILE A C 1
ATOM 1567 O O . ILE A 1 189 ? -4.165 -10.357 -16.030 1.00 91.94 189 ILE A O 1
ATOM 1571 N N . GLY A 1 190 ? -4.160 -9.273 -17.995 1.00 92.19 190 GLY A N 1
ATOM 1572 C CA . GLY A 1 190 ? -5.296 -8.409 -17.703 1.00 92.19 190 GLY A CA 1
ATOM 1573 C C . GLY A 1 190 ? -4.898 -7.129 -16.959 1.00 92.19 190 GLY A C 1
ATOM 1574 O O . GLY A 1 190 ? -3.734 -6.717 -16.935 1.00 92.19 190 GLY A O 1
ATOM 1575 N N . GLY A 1 191 ? -5.903 -6.461 -16.394 1.00 92.06 191 GLY A N 1
ATOM 1576 C CA . GLY A 1 191 ? -5.714 -5.308 -15.518 1.00 92.06 191 GLY A CA 1
ATOM 1577 C C . GLY A 1 191 ? -5.344 -5.741 -14.100 1.00 92.06 191 GLY A C 1
ATOM 1578 O O . GLY A 1 191 ? -5.880 -6.717 -13.587 1.00 92.06 191 GLY A O 1
ATOM 1579 N N . LEU A 1 192 ? -4.432 -5.012 -13.467 1.00 93.12 192 L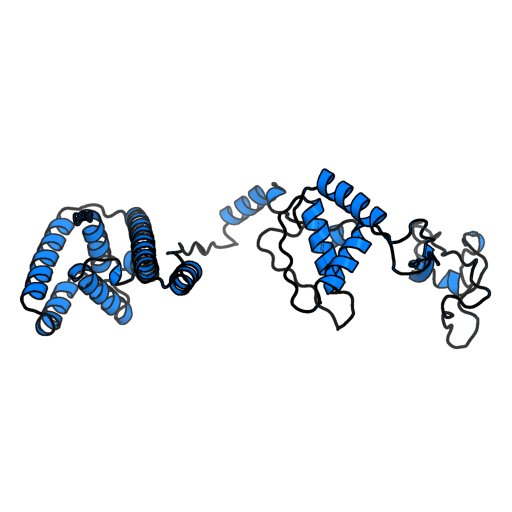EU A N 1
ATOM 1580 C CA . LEU A 1 192 ? -4.127 -5.145 -12.049 1.00 93.12 192 LEU A CA 1
ATOM 1581 C C . LEU A 1 192 ? -5.148 -4.343 -11.246 1.00 93.12 192 LEU A C 1
ATOM 1583 O O . LEU A 1 192 ? -5.323 -3.147 -11.493 1.00 93.12 192 LEU A O 1
ATOM 1587 N N . GLU A 1 193 ? -5.794 -4.994 -10.284 1.00 90.94 193 GLU A N 1
ATOM 1588 C CA . GLU A 1 193 ? -6.895 -4.416 -9.513 1.00 90.94 193 GLU A CA 1
ATOM 1589 C C . GLU A 1 193 ? -6.450 -3.913 -8.128 1.00 90.94 193 GLU A C 1
ATOM 1591 O O . GLU A 1 193 ? -5.417 -4.317 -7.579 1.00 90.94 193 GLU A O 1
ATOM 1596 N N . VAL A 1 194 ? -7.252 -3.027 -7.532 1.00 86.88 194 VAL A N 1
ATOM 1597 C CA . VAL A 1 194 ? -7.048 -2.557 -6.154 1.00 86.88 194 VAL A CA 1
ATOM 1598 C C . VAL A 1 194 ? -7.032 -3.742 -5.179 1.00 86.88 194 VAL A C 1
ATOM 1600 O O . VAL A 1 194 ? -7.882 -4.627 -5.222 1.00 86.88 194 VAL A O 1
ATOM 1603 N N . GLY A 1 195 ? -6.069 -3.744 -4.255 1.00 87.38 195 GLY A N 1
ATOM 1604 C CA . GLY A 1 195 ? -5.930 -4.780 -3.226 1.00 87.38 195 GLY A CA 1
ATOM 1605 C C . GLY A 1 195 ? -5.116 -6.002 -3.657 1.00 87.38 195 GLY A C 1
ATOM 1606 O O . GLY A 1 195 ? -4.801 -6.841 -2.813 1.00 87.38 195 GLY A O 1
ATOM 1607 N N . TRP A 1 196 ? -4.718 -6.098 -4.929 1.00 92.50 196 TRP A N 1
ATOM 1608 C CA . TRP A 1 196 ? -3.812 -7.151 -5.378 1.00 92.50 196 TRP A CA 1
ATOM 1609 C C . TRP A 1 196 ? -2.382 -6.905 -4.888 1.00 92.50 196 TRP A C 1
ATOM 1611 O O . TRP A 1 196 ? -1.855 -5.794 -4.954 1.00 92.50 196 TRP A O 1
ATOM 1621 N N . LEU A 1 197 ? -1.722 -7.980 -4.453 1.00 94.38 197 LEU A N 1
ATOM 1622 C CA . LEU A 1 197 ? -0.285 -8.002 -4.202 1.00 94.38 197 LEU A CA 1
ATOM 1623 C C . LEU A 1 197 ? 0.411 -8.705 -5.371 1.00 94.38 197 LEU A C 1
ATOM 1625 O O . LEU A 1 197 ? 0.276 -9.916 -5.542 1.00 94.38 197 LEU A O 1
ATOM 1629 N N . VAL A 1 198 ? 1.174 -7.948 -6.157 1.00 93.56 198 VAL A N 1
ATOM 1630 C CA . VAL A 1 198 ? 1.895 -8.455 -7.334 1.00 93.56 198 VAL A CA 1
ATOM 1631 C C . VAL A 1 198 ? 3.394 -8.501 -7.049 1.00 93.56 198 VAL A C 1
ATOM 1633 O O . VAL A 1 198 ? 3.964 -7.537 -6.541 1.00 93.56 198 VAL A O 1
ATOM 1636 N N . ALA A 1 199 ? 4.046 -9.615 -7.392 1.00 95.12 199 ALA A N 1
ATOM 1637 C CA . ALA A 1 199 ? 5.473 -9.822 -7.157 1.00 95.12 199 ALA A CA 1
ATOM 1638 C C . ALA A 1 199 ? 6.219 -10.222 -8.439 1.00 95.12 199 ALA A C 1
ATOM 1640 O O . ALA A 1 199 ? 5.850 -11.178 -9.118 1.00 95.12 199 ALA A O 1
ATOM 1641 N N . TRP A 1 200 ? 7.327 -9.531 -8.726 1.00 94.31 200 TRP A N 1
ATOM 1642 C CA . TRP A 1 200 ? 8.246 -9.868 -9.817 1.00 94.31 200 TRP A CA 1
ATOM 1643 C C . TRP A 1 200 ? 9.364 -10.776 -9.303 1.00 94.31 200 TRP A C 1
ATOM 1645 O O . TRP A 1 200 ? 10.329 -10.316 -8.686 1.00 94.31 200 TRP A O 1
ATOM 1655 N N . LEU A 1 201 ? 9.238 -12.079 -9.549 1.00 95.69 201 LEU A N 1
ATOM 1656 C CA . LEU A 1 201 ? 10.183 -13.089 -9.076 1.00 95.69 201 LEU A CA 1
ATOM 1657 C C . LEU A 1 201 ? 11.156 -13.498 -10.185 1.00 95.69 201 LEU A C 1
ATOM 1659 O O . LEU A 1 201 ? 10.796 -13.607 -11.352 1.00 95.69 201 LEU A O 1
ATOM 1663 N N . GLY A 1 202 ? 12.412 -13.741 -9.818 1.00 95.06 202 GLY A N 1
ATOM 1664 C CA . GLY A 1 202 ? 13.417 -14.213 -10.764 1.00 95.06 202 GLY A CA 1
ATOM 1665 C C . GLY A 1 202 ? 14.843 -14.179 -10.210 1.00 95.06 202 GLY A C 1
ATOM 1666 O O . GLY A 1 202 ? 15.117 -13.465 -9.236 1.00 95.06 202 GLY A O 1
ATOM 1667 N N . PRO A 1 203 ? 15.785 -14.905 -10.835 1.00 96.12 203 PRO A N 1
ATOM 1668 C CA . PRO A 1 203 ? 17.191 -14.891 -10.441 1.00 96.12 203 PRO A CA 1
ATOM 1669 C C . PRO A 1 203 ? 17.813 -13.486 -10.465 1.00 96.12 203 PRO A C 1
ATOM 1671 O O . PRO A 1 203 ? 17.273 -12.528 -11.038 1.00 96.12 203 PRO A O 1
ATOM 1674 N N . MET A 1 204 ? 18.968 -13.334 -9.818 1.00 94.69 204 MET A N 1
ATOM 1675 C CA . MET A 1 204 ? 19.721 -12.078 -9.846 1.00 94.69 204 MET A CA 1
ATOM 1676 C C . MET A 1 204 ? 20.037 -11.656 -11.289 1.00 94.69 204 MET A C 1
ATOM 1678 O O . MET A 1 204 ? 20.304 -12.495 -12.147 1.00 94.69 204 MET A O 1
ATOM 1682 N N . LYS A 1 205 ? 19.984 -10.341 -11.545 1.00 90.69 205 LYS A N 1
ATOM 1683 C CA . LYS A 1 205 ? 20.289 -9.718 -12.848 1.00 90.69 205 LYS A CA 1
ATOM 1684 C C . LYS A 1 205 ? 19.390 -10.153 -14.023 1.00 90.69 205 LYS A C 1
ATOM 1686 O O . LYS A 1 205 ? 19.762 -9.971 -15.173 1.00 90.69 205 LYS A O 1
ATOM 1691 N N . ARG A 1 206 ? 18.181 -10.665 -13.756 1.00 93.81 206 ARG A N 1
ATOM 1692 C CA . ARG A 1 206 ? 17.173 -11.019 -14.785 1.00 93.81 206 ARG A CA 1
ATOM 1693 C C . ARG A 1 206 ? 16.130 -9.931 -15.063 1.00 93.81 206 ARG A C 1
ATOM 1695 O O . ARG A 1 206 ? 15.053 -10.222 -15.556 1.00 93.81 206 ARG A O 1
ATOM 1702 N N . GLY A 1 207 ? 16.423 -8.680 -14.713 1.00 92.69 207 GLY A N 1
ATOM 1703 C CA . GLY A 1 207 ? 15.545 -7.557 -15.057 1.00 92.69 207 GLY A CA 1
ATOM 1704 C C . GLY A 1 207 ? 14.383 -7.283 -14.094 1.00 92.69 207 GLY A C 1
ATOM 1705 O O . GLY A 1 207 ? 13.533 -6.465 -14.416 1.00 92.69 207 GLY A O 1
ATOM 1706 N N . LYS A 1 208 ? 14.347 -7.891 -12.898 1.00 95.69 208 LYS A N 1
ATOM 1707 C CA . LYS A 1 208 ? 13.282 -7.638 -11.900 1.00 95.69 208 LYS A CA 1
ATOM 1708 C C . LYS A 1 208 ? 13.061 -6.148 -11.626 1.00 95.69 208 LYS A C 1
ATOM 1710 O O . LYS A 1 208 ? 11.944 -5.655 -11.718 1.00 95.69 208 LYS A O 1
ATOM 1715 N N . SER A 1 209 ? 14.139 -5.421 -11.338 1.00 95.06 209 SER A N 1
ATOM 1716 C CA . SER A 1 209 ? 14.065 -3.991 -11.032 1.00 95.06 209 SER A CA 1
ATOM 1717 C C . SER A 1 209 ? 13.601 -3.168 -12.240 1.00 95.06 209 SER A C 1
ATOM 1719 O O . SER A 1 209 ? 12.932 -2.161 -12.049 1.00 95.06 209 SER A O 1
ATOM 1721 N N . PHE A 1 210 ? 13.888 -3.612 -13.472 1.00 93.69 210 PHE A N 1
ATOM 1722 C CA . PHE A 1 210 ? 13.386 -2.961 -14.687 1.00 93.69 210 PHE A CA 1
ATOM 1723 C C . PHE A 1 210 ? 11.871 -3.130 -14.834 1.00 93.69 210 PHE A C 1
ATOM 1725 O O . PHE A 1 210 ? 11.193 -2.163 -15.154 1.00 93.69 210 PHE A O 1
ATOM 1732 N N . TRP A 1 211 ? 11.325 -4.314 -14.538 1.00 94.50 211 TRP A N 1
ATOM 1733 C CA . TRP A 1 211 ? 9.873 -4.530 -14.548 1.00 94.50 211 TRP A CA 1
ATOM 1734 C C . TRP A 1 211 ? 9.145 -3.702 -13.488 1.00 94.50 211 TRP A C 1
ATOM 1736 O O . TRP A 1 211 ? 8.089 -3.136 -13.766 1.00 94.50 211 TRP A O 1
ATOM 1746 N N . ILE A 1 212 ? 9.727 -3.562 -12.293 1.00 95.31 212 ILE A N 1
ATOM 1747 C CA . ILE A 1 212 ? 9.173 -2.689 -11.247 1.00 95.31 212 ILE A CA 1
ATOM 1748 C C . ILE A 1 212 ? 9.181 -1.223 -11.707 1.00 95.31 212 ILE A C 1
ATOM 1750 O O . ILE A 1 212 ? 8.171 -0.538 -11.578 1.00 95.31 212 ILE A O 1
ATOM 1754 N N . GLN A 1 213 ? 10.282 -0.749 -12.294 1.00 95.06 213 GLN A N 1
ATOM 1755 C CA . GLN A 1 213 ? 10.363 0.613 -12.832 1.00 95.06 213 GLN A CA 1
ATOM 1756 C C . GLN A 1 213 ? 9.405 0.831 -14.015 1.00 95.06 213 GLN A C 1
ATOM 1758 O O . GLN A 1 213 ? 8.770 1.875 -14.103 1.00 95.06 213 GLN A O 1
ATOM 1763 N N . GLU A 1 214 ? 9.222 -0.151 -14.899 1.00 93.81 214 GLU A N 1
ATOM 1764 C CA . GLU A 1 214 ? 8.212 -0.057 -15.961 1.00 93.81 214 GLU A CA 1
ATOM 1765 C C . GLU A 1 214 ? 6.799 0.017 -15.368 1.00 93.81 214 GLU A C 1
ATOM 1767 O O . GLU A 1 214 ? 5.987 0.813 -15.829 1.00 93.81 214 GLU A O 1
ATOM 1772 N N . THR A 1 215 ? 6.513 -0.743 -14.306 1.00 94.94 215 THR A N 1
ATOM 1773 C CA . THR A 1 215 ? 5.235 -0.667 -13.574 1.00 94.94 215 THR A CA 1
ATOM 1774 C C . THR A 1 215 ? 4.997 0.751 -13.037 1.00 94.94 215 THR A C 1
ATOM 1776 O O . THR A 1 215 ? 3.912 1.299 -13.227 1.00 94.94 215 THR A O 1
ATOM 1779 N N . LEU A 1 216 ? 6.025 1.375 -12.447 1.00 94.31 216 LEU A N 1
ATOM 1780 C CA . LEU A 1 216 ? 6.001 2.768 -11.981 1.00 94.31 216 LEU A CA 1
ATOM 1781 C C . LEU A 1 216 ? 5.654 3.743 -13.119 1.00 94.31 216 LEU A C 1
ATOM 1783 O O . LEU A 1 216 ? 4.706 4.517 -12.999 1.00 94.31 216 LEU A O 1
ATOM 1787 N N . PHE A 1 217 ? 6.357 3.663 -14.253 1.00 92.88 217 PHE A N 1
ATOM 1788 C CA . PHE A 1 217 ? 6.085 4.522 -15.412 1.00 92.88 217 PHE A CA 1
ATOM 1789 C C . PHE A 1 217 ? 4.676 4.336 -15.969 1.00 92.88 217 PHE A C 1
ATOM 1791 O O . PHE A 1 217 ? 4.010 5.310 -16.320 1.00 92.88 217 PHE A O 1
ATOM 1798 N N . ARG A 1 218 ? 4.204 3.091 -16.054 1.00 93.19 218 ARG A N 1
ATOM 1799 C CA . ARG A 1 218 ? 2.851 2.788 -16.530 1.00 93.19 218 ARG A CA 1
ATOM 1800 C C . ARG A 1 218 ? 1.794 3.366 -15.595 1.00 93.19 218 ARG A C 1
ATOM 1802 O O . ARG A 1 218 ? 0.816 3.925 -16.081 1.00 93.19 218 ARG A O 1
ATOM 1809 N N . SER A 1 219 ? 2.024 3.284 -14.287 1.00 93.75 219 SER A N 1
ATOM 1810 C CA . SER A 1 219 ? 1.139 3.847 -13.267 1.00 93.75 219 SER A CA 1
ATOM 1811 C C . SER A 1 219 ? 1.061 5.372 -13.372 1.00 93.75 219 SER A C 1
ATOM 1813 O O . SER A 1 219 ? -0.028 5.944 -13.388 1.00 93.75 219 SER A O 1
ATOM 1815 N N . ALA A 1 220 ? 2.200 6.034 -13.583 1.00 92.12 220 ALA A N 1
ATOM 1816 C CA . ALA A 1 220 ? 2.241 7.475 -13.805 1.00 92.12 220 ALA A CA 1
ATOM 1817 C C . ALA A 1 220 ? 1.536 7.905 -15.104 1.00 92.12 220 ALA A C 1
ATOM 1819 O O . ALA A 1 220 ? 0.789 8.881 -15.105 1.00 92.12 220 ALA A O 1
ATOM 1820 N N . ILE A 1 221 ? 1.706 7.156 -16.202 1.00 92.50 221 ILE A N 1
ATOM 1821 C CA . ILE A 1 221 ? 0.985 7.396 -17.469 1.00 92.50 221 ILE A CA 1
ATOM 1822 C C . ILE A 1 221 ? -0.530 7.235 -17.279 1.00 92.50 221 ILE A C 1
ATOM 1824 O O . ILE A 1 221 ? -1.306 8.014 -17.836 1.00 92.50 221 ILE A O 1
ATOM 1828 N N . ALA A 1 222 ? -0.951 6.272 -16.455 1.00 91.38 222 ALA A N 1
ATOM 1829 C CA . ALA A 1 222 ? -2.343 6.090 -16.046 1.00 91.38 222 ALA A CA 1
ATOM 1830 C C . ALA A 1 222 ? -2.847 7.182 -15.080 1.00 91.38 222 ALA A C 1
ATOM 1832 O O . ALA A 1 222 ? -4.011 7.163 -14.695 1.00 91.38 222 ALA A O 1
ATOM 1833 N N . LYS A 1 223 ? -2.006 8.169 -14.737 1.00 91.69 223 LYS A N 1
ATOM 1834 C CA . LYS A 1 223 ? -2.296 9.269 -13.809 1.00 91.69 223 LYS A CA 1
ATOM 1835 C C . LYS A 1 223 ? -2.626 8.792 -12.394 1.00 91.69 223 LYS A C 1
ATOM 1837 O O . LYS A 1 223 ? -3.447 9.407 -11.719 1.00 91.69 223 LYS A O 1
ATOM 1842 N N . ASN A 1 224 ? -1.960 7.737 -11.938 1.00 90.88 224 ASN A N 1
ATOM 1843 C CA . ASN A 1 224 ? -2.022 7.298 -10.550 1.00 90.88 224 ASN A CA 1
ATOM 1844 C C . ASN A 1 224 ? -0.865 7.894 -9.752 1.00 90.88 224 ASN A C 1
ATOM 1846 O O . ASN A 1 224 ? 0.268 7.952 -10.237 1.00 90.88 224 ASN A O 1
ATOM 1850 N N . ASP A 1 225 ? -1.138 8.272 -8.508 1.00 91.06 225 ASP A N 1
ATOM 1851 C CA . ASP A 1 225 ? -0.100 8.710 -7.579 1.00 91.06 225 ASP A CA 1
ATOM 1852 C C . ASP A 1 225 ? 0.671 7.475 -7.108 1.00 91.06 225 ASP A C 1
ATOM 1854 O O . ASP A 1 225 ? 0.104 6.567 -6.497 1.00 91.06 225 ASP A O 1
ATOM 1858 N N . THR A 1 226 ? 1.956 7.402 -7.457 1.00 91.69 226 THR A N 1
ATOM 1859 C CA . THR A 1 226 ? 2.739 6.173 -7.302 1.00 91.69 226 THR A CA 1
ATOM 1860 C C . THR A 1 226 ? 3.931 6.410 -6.389 1.00 91.69 226 THR A C 1
ATOM 1862 O O . THR A 1 226 ? 4.661 7.376 -6.555 1.00 91.69 226 THR A O 1
ATOM 1865 N N . ALA A 1 227 ? 4.154 5.507 -5.433 1.00 93.44 227 ALA A N 1
ATOM 1866 C CA . ALA A 1 227 ? 5.327 5.536 -4.567 1.00 93.44 227 ALA A CA 1
ATOM 1867 C C . ALA A 1 227 ? 6.312 4.433 -4.970 1.00 93.44 227 ALA A C 1
ATOM 1869 O O . ALA A 1 227 ? 5.940 3.260 -5.055 1.00 93.44 227 ALA A O 1
ATOM 1870 N N . TYR A 1 228 ? 7.580 4.795 -5.171 1.00 94.12 228 TYR A N 1
ATOM 1871 C CA . TYR A 1 228 ? 8.656 3.847 -5.451 1.00 94.12 228 TYR A CA 1
ATOM 1872 C C . TYR A 1 228 ? 9.633 3.761 -4.276 1.00 94.12 228 TYR A C 1
ATOM 1874 O O . TYR A 1 228 ? 10.312 4.726 -3.935 1.00 94.12 228 TYR A O 1
ATOM 1882 N N . ILE A 1 229 ? 9.714 2.581 -3.657 1.00 95.31 229 ILE A N 1
ATOM 1883 C CA . ILE A 1 229 ? 10.624 2.307 -2.540 1.00 95.31 229 ILE A CA 1
ATOM 1884 C C . ILE A 1 229 ? 11.738 1.396 -3.048 1.00 95.31 229 ILE A C 1
ATOM 1886 O O . ILE A 1 229 ? 11.509 0.230 -3.372 1.00 95.31 229 ILE A O 1
ATOM 1890 N N . ASN A 1 230 ? 12.956 1.925 -3.104 1.00 94.56 2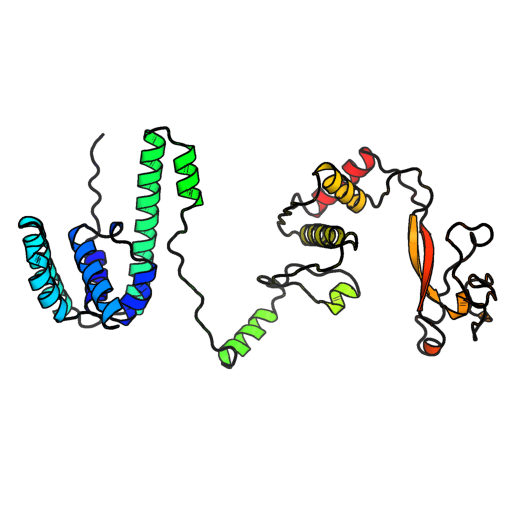30 ASN A N 1
ATOM 1891 C CA . ASN A 1 230 ? 14.139 1.196 -3.542 1.00 94.56 230 ASN A CA 1
ATOM 1892 C C . ASN A 1 230 ? 15.105 0.979 -2.370 1.00 94.56 230 ASN A C 1
ATOM 1894 O 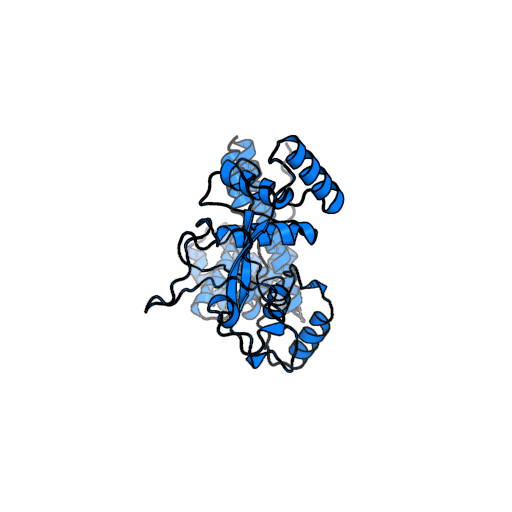O . ASN A 1 230 ? 15.529 1.932 -1.724 1.00 94.56 230 ASN A O 1
ATOM 1898 N N . LEU A 1 231 ? 15.466 -0.283 -2.132 1.00 96.25 231 LEU A N 1
ATOM 1899 C CA . LEU A 1 231 ? 16.375 -0.699 -1.058 1.00 96.25 231 LEU A CA 1
ATOM 1900 C C . LEU A 1 231 ? 17.704 -1.279 -1.578 1.00 96.25 231 LEU A C 1
ATOM 1902 O O . LEU A 1 231 ? 18.578 -1.596 -0.778 1.00 96.25 231 LEU A O 1
ATOM 1906 N N . GLU A 1 232 ? 17.855 -1.463 -2.894 1.00 94.38 232 GLU A N 1
ATOM 1907 C CA . GLU A 1 232 ? 19.002 -2.170 -3.491 1.00 94.38 232 GLU A CA 1
ATOM 1908 C C . GLU A 1 232 ? 19.964 -1.215 -4.210 1.00 94.38 232 GLU A C 1
ATOM 1910 O O . GLU A 1 232 ? 21.182 -1.364 -4.122 1.00 94.38 232 GLU A O 1
ATOM 1915 N N . MET A 1 233 ? 19.431 -0.238 -4.948 1.00 94.19 233 MET A N 1
ATOM 1916 C CA . MET A 1 233 ? 20.226 0.619 -5.829 1.00 94.19 233 MET A CA 1
ATOM 1917 C C . MET A 1 233 ? 20.505 2.001 -5.235 1.00 94.19 233 MET A C 1
ATOM 1919 O O . MET A 1 233 ? 19.706 2.534 -4.478 1.00 94.19 233 MET A O 1
ATOM 1923 N N . ILE A 1 234 ? 21.606 2.625 -5.652 1.00 95.75 234 ILE A N 1
ATOM 1924 C CA . ILE A 1 234 ? 21.888 4.037 -5.354 1.00 95.75 234 ILE A CA 1
ATOM 1925 C C . ILE A 1 234 ? 20.998 4.928 -6.235 1.00 95.75 234 ILE A C 1
ATOM 1927 O O . ILE A 1 234 ? 20.836 4.642 -7.425 1.00 95.75 234 ILE A O 1
ATOM 1931 N N . ASP A 1 235 ? 20.506 6.044 -5.691 1.00 93.94 235 ASP A N 1
ATOM 1932 C CA . ASP A 1 235 ? 19.607 7.003 -6.360 1.00 93.94 235 ASP A CA 1
ATOM 1933 C C . ASP A 1 235 ? 20.055 7.411 -7.763 1.00 93.94 235 ASP A C 1
ATOM 1935 O O . ASP A 1 235 ? 19.242 7.489 -8.681 1.00 93.94 235 ASP A O 1
ATOM 1939 N N . LYS A 1 236 ? 21.360 7.639 -7.960 1.00 94.56 236 LYS A N 1
ATOM 1940 C CA . LYS A 1 236 ? 21.904 7.985 -9.279 1.00 94.56 236 LYS A CA 1
ATOM 1941 C C . LYS A 1 236 ? 21.554 6.920 -10.325 1.00 94.56 236 LYS A C 1
ATOM 1943 O O . LYS A 1 236 ? 21.092 7.260 -11.405 1.00 94.56 236 LYS A O 1
ATOM 1948 N N . GLY A 1 237 ? 21.727 5.642 -9.989 1.00 92.50 237 GLY A N 1
ATOM 1949 C CA . GLY A 1 237 ? 21.445 4.538 -10.907 1.00 92.50 237 GLY A CA 1
ATOM 1950 C C . GLY A 1 237 ? 19.953 4.344 -11.176 1.00 92.50 237 GLY A C 1
ATOM 1951 O O . GLY A 1 237 ? 19.588 3.873 -12.251 1.00 92.50 237 GLY A O 1
ATOM 1952 N N . VAL A 1 238 ? 19.091 4.710 -10.224 1.00 94.12 238 VAL A N 1
ATOM 1953 C CA . VAL A 1 238 ? 17.636 4.743 -10.429 1.00 94.12 238 VAL A CA 1
ATOM 1954 C C . VAL A 1 238 ? 17.275 5.841 -11.428 1.00 94.12 238 VAL A C 1
ATOM 1956 O O . VAL A 1 238 ? 16.688 5.536 -12.465 1.00 94.12 238 VAL A O 1
ATOM 1959 N N . ARG A 1 239 ? 17.726 7.077 -11.176 1.00 93.50 239 ARG A N 1
ATOM 1960 C CA . ARG A 1 239 ? 17.461 8.239 -12.039 1.00 93.50 239 ARG A CA 1
ATOM 1961 C C . ARG A 1 239 ? 17.994 8.046 -13.451 1.00 93.50 239 ARG A C 1
ATOM 1963 O O . ARG A 1 239 ? 17.295 8.338 -14.411 1.00 93.50 239 ARG A O 1
ATOM 1970 N N . ASP A 1 240 ? 19.201 7.500 -13.593 1.00 92.56 240 ASP A N 1
ATOM 1971 C CA . ASP A 1 240 ? 19.779 7.229 -14.912 1.00 92.56 240 ASP A CA 1
ATOM 1972 C C . ASP A 1 240 ? 18.895 6.266 -15.723 1.00 92.56 240 ASP A C 1
ATOM 1974 O O . ASP A 1 240 ? 18.701 6.469 -16.920 1.00 92.56 240 ASP A O 1
ATOM 1978 N N . ARG A 1 241 ? 18.292 5.247 -15.094 1.00 92.06 241 ARG A N 1
ATOM 1979 C CA . ARG A 1 241 ? 17.351 4.346 -15.785 1.00 92.06 241 ARG A CA 1
ATOM 1980 C C . ARG A 1 241 ? 16.050 5.040 -16.160 1.00 92.06 241 ARG A C 1
ATOM 1982 O O . ARG A 1 241 ? 15.559 4.833 -17.266 1.00 92.06 241 ARG A O 1
ATOM 1989 N N . GLU A 1 242 ? 15.506 5.853 -15.264 1.00 92.94 242 GLU A N 1
ATOM 1990 C CA . GLU A 1 242 ? 14.279 6.614 -15.508 1.00 92.94 242 GLU A CA 1
ATOM 1991 C C . GLU A 1 242 ? 14.457 7.600 -16.660 1.00 92.94 242 GLU A C 1
ATOM 1993 O O . GLU A 1 242 ? 13.640 7.643 -17.579 1.00 92.94 242 GLU A O 1
ATOM 1998 N N . TYR A 1 243 ? 15.569 8.332 -16.671 1.00 93.81 243 TYR A N 1
ATOM 1999 C CA . TYR A 1 243 ? 15.895 9.266 -17.739 1.00 93.81 243 TYR A CA 1
ATOM 2000 C C . TYR A 1 243 ? 16.065 8.557 -19.074 1.00 93.81 243 TYR A C 1
ATOM 2002 O O . TYR A 1 243 ? 15.466 8.992 -20.052 1.00 93.81 243 TYR A O 1
ATOM 2010 N N . ARG A 1 244 ? 16.773 7.423 -19.116 1.00 90.88 244 ARG A N 1
ATOM 2011 C CA . ARG A 1 244 ? 16.885 6.611 -20.339 1.00 90.88 244 ARG A CA 1
ATOM 2012 C C . ARG A 1 244 ? 15.542 6.079 -20.811 1.00 90.88 244 ARG A C 1
ATOM 2014 O O . ARG A 1 244 ? 15.283 6.052 -22.011 1.00 90.88 244 ARG A O 1
ATOM 2021 N N . ARG A 1 245 ? 14.666 5.681 -19.886 1.00 91.88 245 ARG A N 1
ATOM 2022 C CA . ARG A 1 245 ? 13.315 5.220 -20.218 1.00 91.88 245 ARG A CA 1
ATOM 2023 C C . ARG A 1 245 ? 12.444 6.342 -20.789 1.00 91.88 245 ARG A C 1
ATOM 2025 O O . ARG A 1 245 ? 11.634 6.066 -21.677 1.00 91.88 245 ARG A O 1
ATOM 2032 N N . LEU A 1 246 ? 12.613 7.570 -20.295 1.00 92.31 246 LEU A N 1
ATOM 2033 C CA . LEU A 1 246 ? 11.930 8.774 -20.777 1.00 92.31 246 LEU A CA 1
ATOM 2034 C C . LEU A 1 246 ? 12.429 9.217 -22.153 1.00 92.31 246 LEU A C 1
ATOM 2036 O O . LEU A 1 246 ? 11.629 9.578 -23.012 1.00 92.31 246 LEU A O 1
ATOM 2040 N N . THR A 1 247 ? 13.743 9.219 -22.363 1.00 91.44 247 THR A N 1
ATOM 2041 C CA . THR A 1 247 ? 14.355 9.707 -23.604 1.00 91.44 247 THR A CA 1
ATOM 2042 C C . THR A 1 247 ? 14.435 8.645 -24.696 1.00 91.44 247 THR A C 1
ATOM 2044 O O . THR A 1 247 ? 14.548 9.003 -25.868 1.00 91.44 247 THR A O 1
ATOM 2047 N N . GLY A 1 248 ? 14.387 7.362 -24.327 1.00 87.75 248 GLY A N 1
ATOM 2048 C CA . GLY A 1 248 ? 14.662 6.242 -25.226 1.00 87.75 248 GLY A CA 1
ATOM 2049 C C . GLY A 1 248 ? 16.134 6.163 -25.639 1.00 87.75 248 GLY A C 1
ATOM 2050 O O . GLY A 1 248 ? 16.415 5.745 -26.758 1.00 87.75 248 GLY A O 1
ATOM 2051 N N . THR A 1 249 ? 17.057 6.619 -24.781 1.00 87.56 249 THR A N 1
ATOM 2052 C CA . THR A 1 249 ? 18.489 6.729 -25.109 1.00 87.56 249 THR A CA 1
ATOM 2053 C C . THR A 1 249 ? 19.381 5.798 -24.291 1.00 87.56 249 THR A C 1
ATOM 2055 O O . THR A 1 249 ? 19.050 5.474 -23.151 1.00 87.56 249 THR A O 1
ATOM 2058 N N . THR A 1 250 ? 20.547 5.423 -24.823 1.00 83.12 250 THR A N 1
ATOM 2059 C CA . THR A 1 250 ? 21.590 4.662 -24.103 1.00 83.12 250 THR A CA 1
ATOM 2060 C C . THR A 1 250 ? 22.811 5.514 -23.746 1.00 83.12 250 THR A C 1
ATOM 2062 O O . THR A 1 250 ? 22.951 6.638 -24.221 1.00 83.12 250 THR A O 1
ATOM 2065 N N . ASP A 1 251 ? 23.692 4.991 -22.883 1.00 73.50 251 ASP A N 1
ATOM 2066 C CA . ASP A 1 251 ? 25.016 5.592 -22.666 1.00 73.50 251 ASP A CA 1
ATOM 2067 C C . ASP A 1 251 ? 25.936 5.267 -23.850 1.00 73.50 251 ASP A C 1
ATOM 2069 O O . ASP A 1 251 ? 25.953 4.122 -24.303 1.00 73.50 251 ASP A O 1
ATOM 2073 N N . GLY A 1 252 ? 26.763 6.230 -24.261 1.00 67.38 252 GLY A N 1
ATOM 2074 C CA . GLY A 1 252 ? 27.824 6.031 -25.252 1.00 67.38 252 GLY A CA 1
ATOM 2075 C C . GLY A 1 252 ? 27.553 6.702 -26.596 1.00 67.38 252 GLY A C 1
ATOM 2076 O O . GLY A 1 252 ? 26.568 7.423 -26.757 1.00 67.38 252 GLY A O 1
ATOM 2077 N N . ASP A 1 253 ? 28.469 6.479 -27.541 1.00 60.69 253 ASP A N 1
ATOM 2078 C CA . ASP A 1 253 ? 28.286 6.878 -28.938 1.00 60.69 253 ASP A CA 1
ATOM 2079 C C . ASP A 1 253 ? 27.001 6.226 -29.490 1.00 60.69 253 ASP A C 1
ATOM 2081 O O . ASP A 1 253 ? 26.659 5.115 -29.070 1.00 60.69 253 ASP A O 1
ATOM 2085 N N . PRO A 1 254 ? 26.295 6.852 -30.448 1.00 64.12 254 PRO A N 1
ATOM 2086 C CA . PRO A 1 254 ? 25.086 6.321 -31.082 1.00 64.12 254 PRO A CA 1
ATOM 2087 C C . PRO A 1 254 ? 25.364 5.105 -31.989 1.00 64.12 254 PRO A C 1
ATOM 2089 O O . PRO A 1 254 ? 24.713 4.911 -33.015 1.00 64.12 254 PRO A O 1
ATOM 2092 N N . THR A 1 255 ? 26.328 4.259 -31.621 1.00 63.72 255 THR A N 1
ATOM 2093 C CA . THR A 1 255 ? 26.564 2.948 -32.210 1.00 63.72 255 THR A CA 1
ATOM 2094 C C . THR A 1 255 ? 25.387 2.053 -31.843 1.00 63.72 255 THR A C 1
ATOM 2096 O O . THR A 1 255 ? 25.432 1.357 -30.837 1.00 63.72 255 THR A O 1
ATOM 2099 N N . GLY A 1 256 ? 24.309 2.156 -32.620 1.00 74.06 256 GLY A N 1
ATOM 2100 C CA . GLY A 1 256 ? 23.304 1.124 -32.829 1.00 74.06 256 GLY A CA 1
ATOM 2101 C C . GLY A 1 256 ? 22.906 0.264 -31.623 1.00 74.06 256 GLY A C 1
ATOM 2102 O O . GLY A 1 256 ? 23.615 -0.668 -31.249 1.00 74.06 256 GLY A O 1
ATOM 2103 N N . ILE A 1 257 ? 21.717 0.489 -31.064 1.00 80.31 257 ILE A N 1
ATOM 2104 C CA . ILE A 1 257 ? 21.186 -0.376 -30.006 1.00 80.31 257 ILE A CA 1
ATOM 2105 C C . ILE A 1 257 ? 20.808 -1.723 -30.621 1.00 80.31 257 ILE A C 1
ATOM 2107 O O . ILE A 1 257 ? 19.996 -1.783 -31.543 1.00 80.31 257 ILE A O 1
ATOM 2111 N N . GLN A 1 258 ? 21.350 -2.808 -30.076 1.00 84.38 258 GLN A N 1
ATOM 2112 C CA . GLN A 1 258 ? 20.909 -4.153 -30.428 1.00 84.38 258 GLN A CA 1
ATOM 2113 C C . GLN A 1 258 ? 19.515 -4.406 -29.876 1.00 84.38 258 GLN A C 1
ATOM 2115 O O . GLN A 1 258 ? 19.300 -4.382 -28.660 1.00 84.38 258 GLN A O 1
ATOM 2120 N N . PHE A 1 259 ? 18.581 -4.698 -30.768 1.00 84.00 259 PHE A N 1
ATOM 2121 C CA . PHE A 1 259 ? 17.226 -5.057 -30.400 1.00 84.00 259 PHE A CA 1
ATOM 2122 C C . PHE A 1 259 ? 16.963 -6.515 -30.789 1.00 84.00 259 PHE A C 1
ATOM 2124 O O . PHE A 1 259 ? 17.075 -6.847 -31.970 1.00 84.00 259 PHE A O 1
ATOM 2131 N N . PRO A 1 260 ? 16.651 -7.410 -29.829 1.00 90.25 260 PRO A N 1
ATOM 2132 C CA . PRO A 1 260 ? 16.319 -8.785 -30.161 1.00 90.25 260 PRO A CA 1
ATOM 2133 C C . PRO A 1 260 ? 14.996 -8.806 -30.924 1.00 90.25 260 PRO A C 1
ATOM 2135 O O . PRO A 1 260 ? 13.991 -8.254 -30.472 1.00 90.25 260 PRO A O 1
ATOM 2138 N N . MET A 1 261 ? 14.993 -9.462 -32.073 1.00 91.25 261 MET A N 1
ATOM 2139 C CA . MET A 1 261 ? 13.818 -9.632 -32.911 1.00 91.25 261 MET A CA 1
ATOM 2140 C C . MET A 1 261 ? 13.557 -11.112 -33.130 1.00 91.25 261 MET A C 1
ATOM 2142 O O . MET A 1 261 ? 14.487 -11.914 -33.232 1.00 91.25 261 MET A O 1
ATOM 2146 N N . PHE A 1 262 ? 12.274 -11.459 -33.192 1.00 94.06 262 PHE A N 1
ATOM 2147 C CA . PHE A 1 262 ? 11.872 -12.790 -33.612 1.00 94.06 262 PHE A CA 1
ATOM 2148 C C . PHE A 1 262 ? 12.246 -12.987 -35.075 1.00 94.06 262 PHE A C 1
ATOM 2150 O O . PHE A 1 262 ? 11.932 -12.156 -35.924 1.00 94.06 262 PHE A O 1
ATOM 2157 N N . ASP A 1 263 ? 12.895 -14.105 -35.339 1.00 95.25 263 ASP A N 1
ATOM 2158 C CA . ASP A 1 263 ? 13.383 -14.524 -36.640 1.00 95.25 263 ASP A CA 1
ATOM 2159 C C . ASP A 1 263 ? 13.008 -15.997 -36.853 1.00 95.25 263 ASP A C 1
ATOM 2161 O O . ASP A 1 263 ? 12.552 -16.667 -35.926 1.00 95.25 263 ASP A O 1
ATOM 2165 N N . CYS A 1 264 ? 13.137 -16.505 -38.070 1.00 95.56 264 CYS A N 1
ATOM 2166 C CA . CYS A 1 264 ? 12.818 -17.891 -38.381 1.00 95.56 264 CYS A CA 1
ATOM 2167 C C . CYS A 1 264 ? 14.088 -18.748 -38.362 1.00 95.56 264 CYS A C 1
ATOM 2169 O O . CYS A 1 264 ? 14.987 -18.524 -39.168 1.00 95.56 264 CYS A O 1
ATOM 2171 N N . TYR A 1 265 ? 14.144 -19.789 -37.528 1.00 95.25 265 TYR A N 1
ATOM 2172 C CA . TYR A 1 265 ? 15.258 -20.746 -37.480 1.00 95.25 265 TYR A CA 1
ATOM 2173 C C . TYR A 1 265 ? 15.593 -21.325 -38.865 1.00 95.25 265 TYR A C 1
ATOM 2175 O O . TYR A 1 265 ? 16.760 -21.411 -39.245 1.00 95.25 265 TYR A O 1
ATOM 2183 N N . ASN A 1 266 ? 14.567 -21.664 -39.657 1.00 94.00 266 ASN A N 1
ATOM 2184 C CA . ASN A 1 266 ? 14.751 -22.188 -41.013 1.00 94.00 266 ASN A CA 1
ATOM 2185 C C . ASN A 1 266 ? 15.394 -21.151 -41.946 1.00 94.00 266 ASN A C 1
ATOM 2187 O O . ASN A 1 266 ? 16.181 -21.515 -42.818 1.00 94.00 266 ASN A O 1
ATOM 2191 N N . ASN A 1 267 ? 15.097 -19.860 -41.752 1.00 94.00 267 ASN A N 1
ATOM 2192 C CA . ASN A 1 267 ? 15.786 -18.781 -42.458 1.00 94.00 267 ASN A CA 1
ATOM 2193 C C . ASN A 1 267 ? 17.255 -18.704 -42.029 1.00 94.00 267 ASN A C 1
ATOM 2195 O O . ASN A 1 267 ? 18.135 -18.671 -42.885 1.00 94.00 267 ASN A O 1
ATOM 2199 N N . GLN A 1 268 ? 17.521 -18.763 -40.720 1.00 93.94 268 GLN A N 1
ATOM 2200 C CA . GLN A 1 268 ? 18.881 -18.714 -40.177 1.00 93.94 268 GLN A CA 1
ATOM 2201 C C . GLN A 1 268 ? 19.769 -19.863 -40.671 1.00 93.94 268 GLN A C 1
ATOM 2203 O O . GLN A 1 268 ? 20.975 -19.667 -40.798 1.00 93.94 268 GLN A O 1
ATOM 2208 N N . CYS A 1 269 ? 19.193 -21.038 -40.947 1.00 92.50 269 CYS A N 1
ATOM 2209 C CA . CYS A 1 269 ? 19.910 -22.221 -41.442 1.00 92.50 269 CYS A CA 1
ATOM 2210 C C . CYS A 1 269 ? 19.929 -22.344 -42.975 1.00 92.50 269 CYS A C 1
ATOM 2212 O O . CYS A 1 269 ? 20.556 -23.258 -43.498 1.00 92.50 269 CYS A O 1
ATOM 2214 N N . GLY A 1 270 ? 19.230 -21.470 -43.709 1.00 91.75 270 GLY A N 1
ATOM 2215 C CA . GLY A 1 270 ? 19.096 -21.592 -45.166 1.00 91.75 270 GLY A CA 1
ATOM 2216 C C . GLY A 1 270 ? 18.232 -22.778 -45.625 1.00 91.75 270 GLY A C 1
ATOM 2217 O O . GLY A 1 270 ? 18.218 -23.107 -46.806 1.00 91.75 270 GLY A O 1
ATOM 2218 N N . GLU A 1 271 ? 17.477 -23.396 -44.713 1.00 92.75 271 GLU A N 1
ATOM 2219 C CA . GLU A 1 271 ? 16.620 -24.569 -44.954 1.00 92.75 271 GLU A CA 1
ATOM 2220 C C . GLU A 1 271 ? 15.143 -24.186 -45.149 1.00 92.75 271 GLU A C 1
ATOM 2222 O O . GLU A 1 271 ? 14.248 -25.023 -45.053 1.00 92.75 271 GLU A O 1
ATOM 2227 N N . CYS A 1 272 ? 14.859 -22.903 -45.393 1.00 93.38 272 CYS A N 1
ATOM 2228 C CA . CYS A 1 272 ? 13.494 -22.416 -45.553 1.00 93.38 272 CYS A CA 1
ATOM 2229 C C . CYS A 1 272 ? 12.794 -23.103 -46.745 1.00 93.38 272 CYS A C 1
ATOM 2231 O O . CYS A 1 272 ? 13.241 -22.935 -47.885 1.00 93.38 272 CYS A O 1
ATOM 2233 N N . PRO A 1 273 ? 11.667 -23.813 -46.527 1.00 93.12 273 PRO A N 1
ATOM 2234 C CA . PRO A 1 273 ? 10.943 -24.502 -47.599 1.00 93.12 273 PRO A CA 1
ATOM 2235 C C . PRO A 1 273 ? 10.302 -23.527 -48.597 1.00 93.12 273 PRO A C 1
ATOM 2237 O O . PRO A 1 273 ? 10.028 -23.888 -49.740 1.00 93.12 273 PRO A O 1
ATOM 2240 N N . VAL A 1 274 ? 10.103 -22.272 -48.187 1.00 93.69 274 VAL A N 1
ATOM 2241 C CA . VAL A 1 274 ? 9.568 -21.179 -49.007 1.00 93.69 274 VAL A CA 1
ATOM 2242 C C . VAL A 1 274 ? 10.633 -20.111 -49.247 1.00 93.69 274 VAL A C 1
ATOM 2244 O O . VAL A 1 274 ? 10.456 -18.934 -48.948 1.00 93.69 274 VAL A O 1
ATOM 2247 N N . SER A 1 275 ? 11.774 -20.529 -49.801 1.00 89.00 275 SER A N 1
ATOM 2248 C CA . SER A 1 275 ? 12.948 -19.669 -50.007 1.00 89.00 275 SER A CA 1
ATOM 2249 C C . SER A 1 275 ? 12.666 -18.383 -50.798 1.00 89.00 275 SER A C 1
ATOM 2251 O O . SER A 1 275 ? 13.270 -17.356 -50.519 1.00 89.00 275 SER A O 1
ATOM 2253 N N . HIS A 1 276 ? 11.705 -18.411 -51.725 1.00 90.00 276 HIS A N 1
ATOM 2254 C CA . HIS A 1 276 ? 11.284 -17.251 -52.521 1.00 90.00 276 HIS A CA 1
ATOM 2255 C C . HIS A 1 276 ? 10.584 -16.137 -51.718 1.00 90.00 276 HIS A C 1
ATOM 2257 O O . HIS A 1 276 ? 10.393 -15.049 -52.252 1.00 90.00 276 HIS A O 1
ATOM 2263 N N . LEU A 1 277 ? 10.185 -16.406 -50.469 1.00 90.62 277 LEU A N 1
ATOM 2264 C CA . LEU A 1 277 ? 9.578 -15.432 -49.553 1.00 90.62 277 LEU A CA 1
ATOM 2265 C C . LEU A 1 277 ? 10.552 -14.952 -48.470 1.00 90.62 277 LEU A C 1
ATOM 2267 O O . LEU A 1 277 ? 10.140 -14.243 -47.554 1.00 90.62 277 LEU A O 1
ATOM 2271 N N . ARG A 1 278 ? 11.824 -15.366 -48.517 1.00 89.50 278 ARG A N 1
ATOM 2272 C CA . ARG A 1 278 ? 12.818 -14.919 -47.537 1.00 89.50 278 ARG A CA 1
ATOM 2273 C C . ARG A 1 278 ? 13.082 -13.426 -47.707 1.00 89.50 278 ARG A C 1
ATOM 2275 O O . ARG A 1 278 ? 13.197 -12.935 -48.824 1.00 89.50 278 ARG A O 1
ATOM 2282 N N . GLU A 1 279 ? 13.233 -12.731 -46.583 1.00 87.00 279 GLU A N 1
ATOM 2283 C CA . GLU A 1 279 ? 13.633 -11.317 -46.568 1.00 87.00 279 GLU A CA 1
ATOM 2284 C C . GLU A 1 279 ? 15.132 -11.146 -46.890 1.00 87.00 279 GLU A C 1
ATOM 2286 O O . GLU A 1 279 ? 15.552 -10.086 -47.331 1.00 87.00 279 GLU A O 1
ATOM 2291 N N . ASN A 1 280 ? 15.944 -12.203 -46.741 1.00 88.25 280 ASN A N 1
ATOM 2292 C CA . ASN A 1 280 ? 17.363 -12.200 -47.106 1.00 88.25 280 ASN A CA 1
ATOM 2293 C C . ASN A 1 280 ? 17.887 -13.601 -47.481 1.00 88.25 280 ASN A C 1
ATOM 2295 O O . ASN A 1 280 ? 17.346 -14.622 -47.051 1.00 88.25 280 ASN A O 1
ATOM 2299 N N . ASP A 1 281 ? 19.001 -13.633 -48.217 1.00 89.81 281 ASP A N 1
ATOM 2300 C CA . ASP A 1 281 ? 19.686 -14.862 -48.653 1.00 89.81 281 ASP A CA 1
ATOM 2301 C C . ASP A 1 281 ? 20.868 -15.270 -47.753 1.00 89.81 281 ASP A C 1
ATOM 2303 O O . ASP A 1 281 ? 21.538 -16.278 -47.998 1.00 89.81 281 ASP A O 1
ATOM 2307 N N . ILE A 1 282 ? 21.141 -14.507 -46.694 1.00 91.56 282 ILE A N 1
ATOM 2308 C CA . ILE A 1 282 ? 22.276 -14.746 -45.804 1.00 91.56 282 ILE A CA 1
ATOM 2309 C C . ILE A 1 282 ? 21.919 -15.887 -44.840 1.00 91.56 282 ILE A C 1
ATOM 2311 O O . ILE A 1 282 ? 20.825 -15.960 -44.288 1.00 91.56 282 ILE A O 1
ATOM 2315 N N . THR A 1 283 ? 22.849 -16.824 -44.650 1.00 92.38 283 THR A N 1
ATOM 2316 C CA . THR A 1 283 ? 22.682 -17.961 -43.732 1.00 92.38 283 THR A CA 1
ATOM 2317 C C . THR A 1 283 ? 23.558 -17.737 -42.508 1.00 92.38 283 THR A C 1
ATOM 2319 O O . THR A 1 283 ? 24.775 -17.625 -42.639 1.00 92.38 283 THR A O 1
ATOM 2322 N N . LEU A 1 284 ? 22.946 -17.655 -41.326 1.00 90.56 284 LEU A N 1
ATOM 2323 C CA . LEU A 1 284 ? 23.643 -17.387 -40.065 1.00 90.56 284 LEU A CA 1
ATOM 2324 C C . LEU A 1 284 ? 24.302 -18.639 -39.493 1.00 90.56 284 LEU A C 1
ATOM 2326 O O . LEU A 1 284 ? 25.450 -18.600 -39.055 1.00 90.56 284 LEU A O 1
ATOM 2330 N N . ARG A 1 285 ? 23.566 -19.750 -39.480 1.00 90.19 285 ARG A N 1
ATOM 2331 C CA . ARG A 1 285 ? 24.001 -21.028 -38.919 1.00 90.19 285 ARG A CA 1
ATOM 2332 C C . ARG A 1 285 ? 24.594 -21.849 -40.052 1.00 90.19 285 ARG A C 1
ATOM 2334 O O . ARG A 1 285 ? 23.875 -22.516 -40.789 1.00 90.19 285 ARG A O 1
ATOM 2341 N N . MET A 1 286 ? 25.903 -21.714 -40.239 1.00 78.75 286 MET A N 1
ATOM 2342 C CA . MET A 1 286 ? 26.632 -22.539 -41.199 1.00 78.75 286 MET A CA 1
ATOM 2343 C C . MET A 1 286 ? 26.670 -24.001 -40.735 1.00 78.75 286 MET A C 1
ATOM 2345 O O . MET A 1 286 ? 26.370 -24.304 -39.586 1.00 78.75 286 MET A O 1
ATOM 2349 N N . ASP A 1 287 ? 27.049 -24.893 -41.647 1.00 64.75 287 ASP A N 1
ATOM 2350 C CA . ASP A 1 287 ? 27.044 -26.356 -41.509 1.00 64.75 287 ASP A CA 1
ATOM 2351 C C . ASP A 1 287 ? 28.152 -26.886 -40.561 1.00 64.75 287 ASP A C 1
ATOM 2353 O O . ASP A 1 287 ? 28.838 -27.871 -40.842 1.00 64.75 287 ASP A O 1
ATOM 2357 N N . ASP A 1 288 ? 28.393 -26.204 -39.435 1.00 66.06 288 ASP A N 1
ATOM 2358 C CA . ASP A 1 288 ? 29.086 -26.822 -38.313 1.00 66.06 288 ASP A CA 1
ATOM 2359 C C . ASP A 1 288 ? 28.143 -27.849 -37.667 1.00 66.06 288 ASP A C 1
ATOM 2361 O O . ASP A 1 288 ? 26.924 -27.684 -37.641 1.00 66.06 288 ASP A O 1
ATOM 2365 N N . ALA A 1 289 ? 28.693 -28.954 -37.155 1.00 64.12 289 ALA A N 1
ATOM 2366 C CA . ALA A 1 289 ? 27.892 -30.053 -36.598 1.00 64.12 289 ALA A CA 1
ATOM 2367 C C . ALA A 1 289 ? 26.938 -29.611 -35.462 1.00 64.12 289 ALA A C 1
ATOM 2369 O O . ALA A 1 289 ? 26.032 -30.353 -35.091 1.00 64.12 289 ALA A O 1
ATOM 2370 N N . GLU A 1 290 ? 27.151 -28.411 -34.916 1.00 72.31 290 GLU A N 1
ATOM 2371 C CA . GLU A 1 290 ? 26.400 -27.819 -33.813 1.00 72.31 290 GLU A CA 1
ATOM 2372 C C . GLU A 1 290 ? 25.423 -26.703 -34.248 1.00 72.31 290 GLU A C 1
ATOM 2374 O O . GLU A 1 290 ? 24.643 -26.238 -33.414 1.00 72.31 290 GLU A O 1
ATOM 2379 N N . ARG A 1 291 ? 25.421 -26.285 -35.527 1.00 80.94 291 ARG A N 1
ATOM 2380 C CA . ARG A 1 291 ? 24.608 -25.183 -36.088 1.00 80.94 291 ARG A CA 1
ATOM 2381 C C . ARG A 1 291 ? 24.611 -23.940 -35.201 1.00 80.94 291 ARG A C 1
ATOM 2383 O O . ARG A 1 291 ? 23.552 -23.388 -34.865 1.00 80.94 291 ARG A O 1
ATOM 2390 N N . THR A 1 292 ? 25.792 -23.522 -34.754 1.00 83.94 292 THR A N 1
ATOM 2391 C CA . THR A 1 292 ? 25.902 -22.457 -33.753 1.00 83.94 292 THR A CA 1
ATOM 2392 C C . THR A 1 292 ? 25.605 -21.088 -34.352 1.00 83.94 292 THR A C 1
ATOM 2394 O O . THR A 1 292 ? 26.011 -20.748 -35.462 1.00 83.94 292 THR A O 1
ATOM 2397 N N . GLN A 1 293 ? 24.856 -20.278 -33.606 1.00 86.06 293 GLN A N 1
ATOM 2398 C CA . GLN A 1 293 ? 24.575 -18.903 -33.995 1.00 86.06 293 GLN A CA 1
ATOM 2399 C C . GLN A 1 293 ? 25.864 -18.076 -33.860 1.00 86.06 293 GLN A C 1
ATOM 2401 O O . GLN A 1 293 ? 26.490 -18.112 -32.795 1.00 86.06 293 GLN A O 1
ATOM 2406 N N . PRO A 1 294 ? 26.287 -17.331 -34.897 1.00 85.94 294 PRO A N 1
ATOM 2407 C CA . PRO A 1 294 ? 27.501 -16.541 -34.817 1.00 85.94 294 PRO A CA 1
ATOM 2408 C C . PRO A 1 294 ? 27.343 -15.446 -33.763 1.00 85.94 294 PRO A C 1
ATOM 2410 O O . PRO A 1 294 ? 26.255 -14.910 -33.548 1.00 85.94 294 PRO A O 1
ATOM 2413 N N . ALA A 1 295 ? 28.456 -15.092 -33.118 1.00 83.94 295 ALA A N 1
ATOM 2414 C CA . ALA A 1 295 ? 28.482 -13.922 -32.257 1.00 83.94 295 ALA A CA 1
ATOM 2415 C C . ALA A 1 295 ? 28.059 -12.687 -33.065 1.00 83.94 295 ALA A C 1
ATOM 2417 O O . ALA A 1 295 ? 28.524 -12.476 -34.190 1.00 83.94 295 ALA A O 1
ATOM 2418 N N . TRP A 1 296 ? 27.182 -11.874 -32.481 1.00 76.31 296 TRP A N 1
ATOM 2419 C CA . TRP A 1 296 ? 26.759 -10.625 -33.096 1.00 76.31 296 TRP A CA 1
ATOM 2420 C C . TRP A 1 296 ? 27.965 -9.713 -33.374 1.00 76.31 296 TRP A C 1
ATOM 2422 O O . TRP A 1 296 ? 28.910 -9.663 -32.583 1.00 76.31 296 TRP A O 1
ATOM 2432 N N . GLY A 1 297 ? 27.927 -8.989 -34.496 1.00 76.31 297 GLY A N 1
ATOM 2433 C CA . GLY A 1 297 ? 29.011 -8.099 -34.929 1.00 76.31 297 GLY A CA 1
ATOM 2434 C C . GLY A 1 297 ? 30.189 -8.821 -35.588 1.00 76.31 297 GLY A C 1
ATOM 2435 O O . GLY A 1 297 ? 31.217 -8.202 -35.860 1.00 76.31 297 GLY A O 1
ATOM 2436 N N . ARG A 1 298 ? 30.067 -10.130 -35.850 1.00 81.31 298 ARG A N 1
ATOM 2437 C CA . ARG A 1 298 ? 31.014 -10.847 -36.704 1.00 81.31 298 ARG A CA 1
ATOM 2438 C C . ARG A 1 298 ? 30.919 -10.290 -38.135 1.00 81.31 298 ARG A C 1
ATOM 2440 O O . ARG A 1 298 ? 29.809 -10.252 -38.663 1.00 81.31 298 ARG A O 1
ATOM 2447 N N . PRO A 1 299 ? 32.048 -9.924 -38.771 1.00 81.62 299 PRO A N 1
ATOM 2448 C CA . PRO A 1 299 ? 32.037 -9.453 -40.150 1.00 81.62 299 PRO A CA 1
ATOM 2449 C C . PRO A 1 299 ? 31.388 -10.456 -41.109 1.00 81.62 299 PRO A C 1
ATOM 2451 O O . PRO A 1 299 ? 31.666 -11.656 -41.011 1.00 81.62 299 PRO A O 1
AT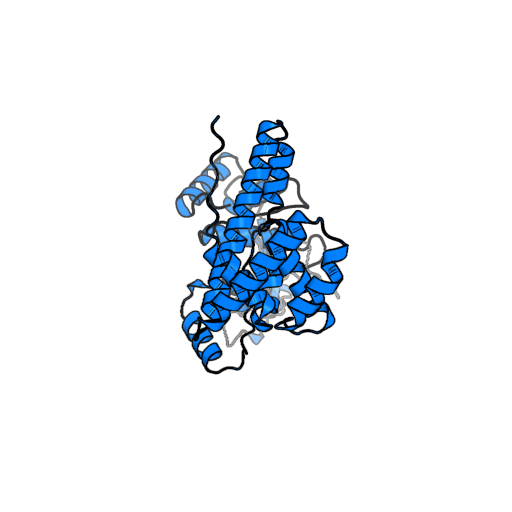OM 2454 N N . GLY A 1 300 ? 30.566 -9.963 -42.035 1.00 82.94 300 GLY A N 1
ATOM 2455 C CA . GLY A 1 300 ? 29.830 -10.747 -43.033 1.00 82.94 300 GLY A CA 1
ATOM 2456 C C . GLY A 1 300 ? 28.346 -10.983 -42.719 1.00 82.94 300 GLY A C 1
ATOM 2457 O O . GLY A 1 300 ? 27.692 -11.709 -43.462 1.00 82.94 300 GLY A O 1
ATOM 2458 N N . TYR A 1 301 ? 27.821 -10.395 -41.641 1.00 85.44 301 TYR A N 1
ATOM 2459 C CA . TYR A 1 301 ? 26.416 -10.518 -41.218 1.00 85.44 301 TYR A CA 1
ATOM 2460 C C . TYR A 1 301 ? 25.744 -9.162 -40.967 1.00 85.44 301 TYR A C 1
ATOM 2462 O O . TYR A 1 301 ? 24.653 -9.108 -40.404 1.00 85.44 301 TYR A O 1
ATOM 2470 N N . GLU A 1 302 ? 26.395 -8.064 -41.350 1.00 86.31 302 GLU A N 1
ATOM 2471 C CA . GLU A 1 302 ? 25.899 -6.699 -41.163 1.00 86.31 302 GLU A CA 1
ATOM 2472 C C . GLU A 1 302 ? 24.599 -6.444 -41.934 1.00 86.31 302 GLU A C 1
ATOM 2474 O O . GLU A 1 302 ? 23.741 -5.713 -41.447 1.00 86.31 302 GLU A O 1
ATOM 2479 N N . ASP A 1 303 ? 24.442 -7.108 -43.081 1.00 89.06 303 ASP A N 1
ATOM 2480 C CA . ASP A 1 303 ? 23.282 -6.992 -43.969 1.00 89.06 303 ASP A CA 1
ATOM 2481 C C . ASP A 1 303 ? 22.220 -8.083 -43.714 1.00 89.06 303 ASP A C 1
ATOM 2483 O O . ASP A 1 303 ? 21.299 -8.256 -44.512 1.00 89.06 303 ASP A O 1
ATOM 2487 N N . TYR A 1 304 ? 22.343 -8.871 -42.635 1.00 91.94 304 TYR A N 1
ATOM 2488 C CA . TYR A 1 304 ? 21.325 -9.870 -42.304 1.00 91.94 304 TYR A CA 1
ATOM 2489 C C . TYR A 1 304 ? 20.059 -9.192 -41.772 1.00 91.94 304 TYR A C 1
ATOM 2491 O O . TYR A 1 304 ? 20.060 -8.587 -40.697 1.00 91.94 304 TYR A O 1
ATOM 2499 N N . GLU A 1 305 ? 18.954 -9.370 -42.488 1.00 91.56 305 GLU A N 1
ATOM 2500 C CA . GLU A 1 305 ? 17.621 -8.958 -42.051 1.00 91.56 305 GLU A CA 1
ATOM 2501 C C . GLU A 1 305 ? 16.896 -10.133 -41.380 1.00 91.56 305 GLU A C 1
ATOM 2503 O O . GLU A 1 305 ? 17.135 -11.294 -41.699 1.00 91.56 305 GLU A O 1
ATOM 2508 N N . VAL A 1 306 ? 16.015 -9.883 -40.415 1.00 94.19 306 VAL A N 1
ATOM 2509 C CA . VAL A 1 306 ? 15.200 -10.983 -39.868 1.00 94.19 306 VAL A CA 1
ATOM 2510 C C . VAL A 1 306 ? 14.138 -11.386 -40.875 1.00 94.19 306 VAL A C 1
ATOM 2512 O O . VAL A 1 306 ? 13.646 -10.544 -41.609 1.00 94.19 306 VAL A O 1
ATOM 2515 N N . CYS A 1 307 ? 13.750 -12.654 -40.898 1.00 94.44 307 CYS A N 1
ATOM 2516 C CA . CYS A 1 307 ? 12.680 -13.121 -41.768 1.00 94.44 307 CYS A CA 1
ATOM 2517 C C . CYS A 1 307 ? 11.429 -13.422 -40.946 1.00 94.44 307 CYS A C 1
ATOM 2519 O O . CYS A 1 307 ? 11.418 -14.316 -40.093 1.00 94.44 307 CYS A O 1
ATOM 2521 N N . THR A 1 308 ? 10.353 -12.691 -41.230 1.00 94.75 308 THR A N 1
ATOM 2522 C CA . THR A 1 308 ? 9.053 -12.834 -40.561 1.00 94.75 308 THR A CA 1
ATOM 2523 C C . THR A 1 308 ? 7.920 -13.223 -41.507 1.00 94.75 308 THR A C 1
ATOM 2525 O O . THR A 1 308 ? 6.802 -13.439 -41.046 1.00 94.75 308 THR A O 1
ATOM 2528 N N . ALA A 1 309 ? 8.212 -13.416 -42.798 1.00 94.31 309 ALA A N 1
ATOM 2529 C CA . ALA A 1 309 ? 7.235 -13.665 -43.862 1.00 94.31 309 ALA A CA 1
ATOM 2530 C C . ALA A 1 309 ? 6.163 -14.726 -43.536 1.00 94.31 309 ALA A C 1
ATOM 2532 O O . ALA A 1 309 ? 4.990 -14.537 -43.836 1.00 94.31 309 ALA A O 1
ATOM 2533 N N . CYS A 1 310 ? 6.542 -15.834 -42.891 1.00 95.00 310 CYS A N 1
ATOM 2534 C CA . CYS A 1 310 ? 5.614 -16.926 -42.562 1.00 95.00 310 CYS A CA 1
ATOM 2535 C C . CYS A 1 310 ? 4.864 -16.737 -41.230 1.00 95.00 310 CYS A C 1
ATOM 2537 O O . CYS A 1 310 ? 3.988 -17.530 -40.906 1.00 95.00 310 CYS A O 1
ATOM 2539 N N . ARG A 1 311 ? 5.221 -15.746 -40.404 1.00 93.69 311 ARG A N 1
ATOM 2540 C CA . ARG A 1 311 ? 4.731 -15.626 -39.018 1.00 93.69 311 ARG A CA 1
ATOM 2541 C C . ARG A 1 311 ? 3.242 -15.278 -38.943 1.00 93.69 311 ARG A C 1
ATOM 2543 O O . ARG A 1 311 ? 2.516 -15.810 -38.088 1.00 93.69 311 ARG A O 1
ATOM 2550 N N . ASP A 1 312 ? 2.815 -14.374 -39.817 1.00 90.44 312 ASP A N 1
ATOM 2551 C CA . ASP A 1 312 ? 1.474 -13.786 -39.800 1.00 90.44 312 ASP A CA 1
ATOM 2552 C C . ASP A 1 312 ? 0.525 -14.419 -40.829 1.00 90.44 312 ASP A C 1
ATOM 2554 O O . ASP A 1 312 ? -0.687 -14.245 -40.715 1.00 90.44 312 ASP A O 1
ATOM 2558 N N . ASP A 1 313 ? 1.052 -15.207 -41.771 1.00 94.06 313 ASP A N 1
ATOM 2559 C CA . ASP A 1 313 ? 0.269 -15.956 -42.754 1.00 94.06 313 ASP A CA 1
ATOM 2560 C C . ASP A 1 313 ? -0.200 -17.307 -42.165 1.00 94.06 313 ASP A C 1
ATOM 2562 O O . ASP A 1 313 ? 0.640 -18.159 -41.855 1.00 94.06 313 ASP A O 1
ATOM 2566 N N . PRO A 1 314 ? -1.519 -17.538 -41.990 1.00 94.88 314 PRO A N 1
ATOM 2567 C CA . PRO A 1 314 ? -2.045 -18.785 -41.435 1.00 94.88 314 PRO A CA 1
ATOM 2568 C C . PRO A 1 314 ? -1.650 -20.038 -42.222 1.00 94.88 314 PRO A C 1
ATOM 2570 O O . PRO A 1 314 ? -1.448 -21.082 -41.601 1.00 94.88 314 PRO A O 1
ATOM 2573 N N . ASP A 1 315 ? -1.520 -19.931 -43.547 1.00 96.75 315 ASP A N 1
ATOM 2574 C CA . ASP A 1 315 ? -1.232 -21.064 -44.431 1.00 96.75 315 ASP A CA 1
ATOM 2575 C C . ASP A 1 315 ? 0.259 -21.427 -44.413 1.00 96.75 315 ASP A C 1
ATOM 2577 O O . ASP A 1 315 ? 0.634 -22.566 -44.685 1.00 96.75 315 ASP A O 1
ATOM 2581 N N . LEU A 1 316 ? 1.124 -20.473 -44.054 1.00 95.56 316 LEU A N 1
ATOM 2582 C CA . LEU A 1 316 ? 2.575 -20.665 -43.996 1.00 95.56 316 LEU A CA 1
ATOM 2583 C C . LEU A 1 316 ? 3.124 -20.764 -42.570 1.00 95.56 316 LEU A C 1
ATOM 2585 O O . LEU A 1 316 ? 4.304 -21.078 -42.402 1.00 95.56 316 LEU A O 1
ATOM 2589 N N . ARG A 1 317 ? 2.298 -20.534 -41.543 1.00 94.94 317 ARG A N 1
ATOM 2590 C CA . ARG A 1 317 ? 2.718 -20.462 -40.134 1.00 94.94 317 ARG A CA 1
ATOM 2591 C C . ARG A 1 317 ? 3.463 -21.698 -39.642 1.00 94.94 317 ARG A C 1
ATOM 2593 O O . ARG A 1 317 ? 4.357 -21.564 -38.812 1.00 94.94 317 ARG A O 1
ATOM 2600 N N . GLU A 1 318 ? 3.148 -22.882 -40.160 1.00 95.88 318 GLU A N 1
ATOM 2601 C CA . GLU A 1 318 ? 3.863 -24.121 -39.820 1.00 95.88 318 GLU A CA 1
ATOM 2602 C C . GLU A 1 318 ? 5.345 -24.113 -40.235 1.00 95.88 318 GLU A C 1
ATOM 2604 O O . GLU A 1 318 ? 6.164 -24.789 -39.616 1.00 95.88 318 GLU A O 1
ATOM 2609 N N . ASN A 1 319 ? 5.709 -23.299 -41.232 1.00 94.94 319 ASN A N 1
ATOM 2610 C CA . ASN A 1 319 ? 7.084 -23.150 -41.708 1.00 94.94 319 ASN A CA 1
ATOM 2611 C C . ASN A 1 319 ? 7.904 -22.162 -40.863 1.00 94.94 319 ASN A C 1
ATOM 2613 O O . ASN A 1 319 ? 9.131 -22.102 -41.002 1.00 94.94 319 ASN A O 1
ATOM 2617 N N . TYR A 1 320 ? 7.247 -21.382 -39.995 1.00 96.06 320 TYR A N 1
ATOM 2618 C CA . TYR A 1 320 ? 7.895 -20.427 -39.104 1.00 96.06 320 TYR A CA 1
ATOM 2619 C C . TYR A 1 320 ? 8.307 -21.105 -37.792 1.00 96.06 320 TYR A C 1
ATOM 2621 O O . TYR A 1 320 ? 7.501 -21.285 -36.878 1.00 96.06 320 TYR A O 1
ATOM 2629 N N . LEU A 1 321 ? 9.588 -21.454 -37.681 1.00 95.44 321 LEU A N 1
ATOM 2630 C CA . LEU A 1 321 ? 10.176 -21.929 -36.430 1.00 95.44 321 LEU A CA 1
ATOM 2631 C C . LEU A 1 321 ? 10.770 -20.735 -35.670 1.00 95.44 321 LEU A C 1
ATOM 2633 O O . LEU A 1 321 ? 11.752 -20.171 -36.150 1.00 95.44 321 LEU A O 1
ATOM 2637 N N . PRO A 1 322 ? 10.199 -20.319 -34.525 1.00 95.44 322 PRO A N 1
ATOM 2638 C CA . PRO A 1 322 ? 10.630 -19.108 -33.838 1.00 95.44 322 PRO A CA 1
ATOM 2639 C C . PRO A 1 322 ? 12.055 -19.253 -33.295 1.00 95.44 322 PRO A C 1
ATOM 2641 O O . PRO A 1 322 ? 12.347 -20.162 -32.520 1.00 95.44 322 PRO A O 1
ATOM 2644 N N . ASP A 1 323 ? 12.909 -18.306 -33.659 1.00 95.00 323 ASP A N 1
ATOM 2645 C CA . ASP A 1 323 ? 14.238 -18.092 -33.095 1.00 95.00 323 ASP A CA 1
ATOM 2646 C C . ASP A 1 323 ? 14.467 -16.584 -32.887 1.00 95.00 323 ASP A C 1
ATOM 2648 O O . ASP A 1 323 ? 13.558 -15.767 -33.077 1.00 95.00 323 ASP A O 1
ATOM 2652 N N . ILE A 1 324 ? 15.659 -16.197 -32.440 1.00 93.69 324 ILE A N 1
ATOM 2653 C CA . ILE A 1 324 ? 16.015 -14.810 -32.157 1.00 93.69 324 ILE A CA 1
ATOM 2654 C C . ILE A 1 324 ? 17.257 -14.418 -32.957 1.00 93.69 324 ILE A C 1
ATOM 2656 O O . ILE A 1 324 ? 18.269 -15.120 -32.976 1.00 93.69 324 ILE A O 1
ATOM 2660 N N . TRP A 1 325 ? 17.203 -13.238 -33.560 1.00 93.38 325 TRP A N 1
ATOM 2661 C CA . TRP A 1 325 ? 18.377 -12.507 -34.031 1.00 93.38 325 TRP A CA 1
ATOM 2662 C C . TRP A 1 325 ? 18.317 -11.063 -33.510 1.00 93.38 325 TRP A C 1
ATOM 2664 O O . TRP A 1 325 ? 17.441 -10.721 -32.715 1.00 93.38 325 TRP A O 1
ATOM 2674 N N . TYR A 1 326 ? 19.254 -10.208 -33.909 1.00 90.25 326 TYR A N 1
ATOM 2675 C CA . TYR A 1 326 ? 19.322 -8.821 -33.461 1.00 90.25 326 TYR A CA 1
ATOM 2676 C C . TYR A 1 326 ? 19.304 -7.873 -34.656 1.00 90.25 326 TYR A C 1
ATOM 2678 O O . TYR A 1 326 ? 20.109 -8.031 -35.570 1.00 90.25 326 TYR A O 1
ATOM 2686 N N . SER A 1 327 ? 18.443 -6.855 -34.620 1.00 87.19 327 SER A N 1
ATOM 2687 C CA . SER A 1 327 ? 18.606 -5.670 -35.470 1.00 87.19 327 SER A CA 1
ATOM 2688 C C . SER A 1 327 ? 19.382 -4.589 -34.750 1.00 87.19 327 SER A C 1
ATOM 2690 O O . SER A 1 327 ? 19.441 -4.530 -33.518 1.00 87.19 327 SER A O 1
ATOM 2692 N N . ILE A 1 328 ? 19.952 -3.701 -35.555 1.00 84.94 328 ILE A N 1
ATOM 2693 C CA . ILE A 1 328 ? 20.561 -2.473 -35.083 1.00 84.94 328 ILE A CA 1
ATOM 2694 C C . ILE A 1 328 ? 19.535 -1.355 -35.200 1.00 84.94 328 ILE A C 1
ATOM 2696 O O . ILE A 1 328 ? 19.182 -0.925 -36.296 1.00 84.94 328 ILE A O 1
ATOM 2700 N N . TYR A 1 329 ? 19.081 -0.850 -34.060 1.00 83.75 329 TYR A N 1
ATOM 2701 C CA . TYR A 1 329 ? 18.339 0.396 -34.010 1.00 83.75 329 TYR A CA 1
ATOM 2702 C C . TYR A 1 329 ? 19.324 1.557 -33.880 1.00 83.75 329 TYR A C 1
ATOM 2704 O O . TYR A 1 329 ? 19.885 1.807 -32.809 1.00 83.75 329 TYR A O 1
ATOM 2712 N N . ASN A 1 330 ? 19.556 2.263 -34.987 1.00 82.88 330 ASN A N 1
ATOM 2713 C CA . ASN A 1 330 ? 20.404 3.449 -34.992 1.00 82.88 330 ASN A CA 1
ATOM 2714 C C . ASN A 1 330 ? 19.712 4.575 -34.232 1.00 82.88 330 ASN A C 1
ATOM 2716 O O . ASN A 1 330 ? 18.665 5.086 -34.628 1.00 82.88 330 ASN A O 1
ATOM 2720 N N . GLN A 1 331 ? 20.302 4.944 -33.103 1.00 78.19 331 GLN A N 1
ATOM 2721 C CA . GLN A 1 331 ? 19.718 5.932 -32.227 1.00 78.19 331 GLN A CA 1
ATOM 2722 C C . GLN A 1 331 ? 20.161 7.334 -32.661 1.00 78.19 331 GLN A C 1
ATOM 2724 O O . GLN A 1 331 ? 21.304 7.722 -32.461 1.00 78.19 331 GLN A O 1
ATOM 2729 N N . GLU A 1 332 ? 19.252 8.127 -33.226 1.00 79.31 332 GLU A N 1
ATOM 2730 C CA . GLU A 1 332 ? 19.593 9.470 -33.732 1.00 79.31 332 GLU A CA 1
ATOM 2731 C C . GLU A 1 332 ? 19.868 10.505 -32.627 1.00 79.31 332 GLU A C 1
ATOM 2733 O O . GLU A 1 332 ? 20.384 11.590 -32.888 1.00 79.31 332 GLU A O 1
ATOM 2738 N N . ARG A 1 333 ? 19.467 10.211 -31.383 1.00 81.25 333 ARG A N 1
ATOM 2739 C CA . ARG A 1 333 ? 19.494 11.171 -30.271 1.00 81.25 333 ARG A CA 1
ATOM 2740 C C . ARG A 1 333 ? 20.589 10.832 -29.274 1.00 81.25 333 ARG A C 1
ATOM 2742 O O . ARG A 1 333 ? 20.611 9.740 -28.731 1.00 81.25 333 ARG A O 1
ATOM 2749 N N . GLU A 1 334 ? 21.422 11.802 -28.937 1.00 85.19 334 GLU A N 1
ATOM 2750 C CA . GLU A 1 334 ? 22.395 11.646 -27.858 1.00 85.19 334 GLU A CA 1
ATOM 2751 C C . GLU A 1 334 ? 21.717 11.713 -26.477 1.00 85.19 334 GLU A C 1
ATOM 2753 O O . GLU A 1 334 ? 20.807 12.526 -26.247 1.00 85.19 334 GLU A O 1
ATOM 2758 N N . TYR A 1 335 ? 22.186 10.894 -25.530 1.00 89.19 335 TYR A N 1
ATOM 2759 C CA . TYR A 1 335 ? 21.812 11.036 -24.126 1.00 89.19 335 TYR A CA 1
ATOM 2760 C C . TYR A 1 335 ? 22.447 12.301 -23.541 1.00 89.19 335 TYR A C 1
ATOM 2762 O O . TYR A 1 335 ? 23.604 12.323 -23.133 1.00 89.19 335 TYR A O 1
ATOM 2770 N N . SER A 1 336 ? 21.669 13.380 -23.500 1.00 90.88 336 SER A N 1
ATOM 2771 C CA . SER A 1 336 ? 22.116 14.681 -23.011 1.00 90.88 336 SER A CA 1
ATOM 2772 C C . SER A 1 336 ? 21.152 15.254 -21.982 1.00 90.88 336 SER A C 1
ATOM 2774 O O . SER A 1 336 ? 19.948 14.983 -22.000 1.00 90.88 336 SER A O 1
ATOM 2776 N N . ARG A 1 337 ? 21.666 16.141 -21.122 1.00 93.88 337 ARG A N 1
ATOM 2777 C CA . ARG A 1 337 ? 20.850 16.893 -20.158 1.00 93.88 337 ARG A CA 1
ATOM 2778 C C . ARG A 1 337 ? 19.647 17.570 -20.827 1.00 93.88 337 ARG A C 1
ATOM 2780 O O . ARG A 1 337 ? 18.536 17.482 -20.318 1.00 93.88 337 ARG A O 1
ATOM 2787 N N . LYS A 1 338 ? 19.858 18.194 -21.992 1.00 94.25 338 LYS A N 1
ATOM 2788 C CA . LYS A 1 338 ? 18.803 18.883 -22.749 1.00 94.25 338 LYS A CA 1
ATOM 2789 C C . LYS A 1 338 ? 17.710 17.918 -23.219 1.00 94.25 338 LYS A C 1
ATOM 2791 O O . LYS A 1 338 ? 16.531 18.266 -23.157 1.00 94.25 338 LYS A O 1
ATOM 2796 N N . ALA A 1 339 ? 18.082 16.720 -23.679 1.00 92.25 339 ALA A N 1
ATOM 2797 C CA . ALA A 1 339 ? 17.121 15.696 -24.087 1.00 92.25 339 ALA A CA 1
ATOM 2798 C C . ALA A 1 339 ? 16.269 15.226 -22.899 1.00 92.25 339 ALA A C 1
ATOM 2800 O O . ALA A 1 339 ? 15.047 15.154 -23.021 1.00 92.25 339 ALA A O 1
ATOM 2801 N N . VAL A 1 340 ? 16.901 14.995 -21.743 1.00 94.69 340 VAL A N 1
ATOM 2802 C CA . VAL A 1 340 ? 16.213 14.600 -20.505 1.00 94.69 340 VAL A CA 1
ATOM 2803 C C . VAL A 1 340 ? 15.256 15.691 -20.029 1.00 94.69 340 VAL A C 1
ATOM 2805 O O . VAL A 1 340 ? 14.083 15.404 -19.822 1.00 94.69 340 VAL A O 1
ATOM 2808 N N . GLU A 1 341 ? 15.705 16.945 -19.918 1.00 95.88 341 GLU A N 1
ATOM 2809 C CA . GLU A 1 341 ? 14.852 18.070 -19.495 1.00 95.88 341 GLU A CA 1
ATOM 2810 C C . GLU A 1 341 ? 13.653 18.260 -20.442 1.00 95.88 341 GLU A C 1
ATOM 2812 O O . GLU A 1 341 ? 12.529 18.489 -19.995 1.00 95.88 341 GLU A O 1
ATOM 2817 N N . THR A 1 342 ? 13.867 18.097 -21.753 1.00 95.75 342 THR A N 1
ATOM 2818 C CA . THR A 1 342 ? 12.794 18.187 -22.756 1.00 95.75 342 THR A CA 1
ATOM 2819 C C . THR A 1 342 ? 11.783 17.048 -22.607 1.00 95.75 342 THR A C 1
ATOM 2821 O O . THR A 1 342 ? 10.575 17.298 -22.614 1.00 95.75 342 THR A O 1
ATOM 2824 N N . ALA A 1 343 ? 12.254 15.806 -22.456 1.00 94.62 343 ALA A N 1
ATOM 2825 C CA . ALA A 1 343 ? 11.397 14.634 -22.292 1.00 94.62 343 ALA A CA 1
ATOM 2826 C C . ALA A 1 343 ? 10.623 14.680 -20.968 1.00 94.62 343 ALA A C 1
ATOM 2828 O O . ALA A 1 343 ? 9.409 14.489 -20.968 1.00 94.62 343 ALA A O 1
ATOM 2829 N N . ALA A 1 344 ? 11.293 15.021 -19.864 1.00 94.62 344 ALA A N 1
ATOM 2830 C CA . ALA A 1 344 ? 10.679 15.175 -18.549 1.00 94.62 344 ALA A CA 1
ATOM 2831 C C . ALA A 1 344 ? 9.629 16.297 -18.542 1.00 94.62 344 ALA A C 1
ATOM 2833 O O . ALA A 1 344 ? 8.512 16.089 -18.076 1.00 94.62 344 ALA A O 1
ATOM 2834 N N . GLY A 1 345 ? 9.928 17.457 -19.138 1.00 95.62 345 GLY A N 1
ATOM 2835 C CA . GLY A 1 345 ? 8.956 18.546 -19.276 1.00 95.62 345 GLY A CA 1
ATOM 2836 C C . GLY A 1 345 ? 7.781 18.199 -20.200 1.00 95.62 345 GLY A C 1
ATOM 2837 O O . GLY A 1 345 ? 6.667 18.685 -20.011 1.00 95.62 345 GLY A O 1
ATOM 2838 N N . GLY A 1 346 ? 7.993 17.352 -21.211 1.00 95.06 346 GLY A N 1
ATOM 2839 C CA . GLY A 1 346 ? 6.913 16.767 -22.010 1.00 95.06 346 GLY A CA 1
ATOM 2840 C C . GLY A 1 346 ? 6.031 15.834 -21.181 1.00 95.06 346 GLY A C 1
ATOM 2841 O O . GLY A 1 346 ? 4.813 15.994 -21.168 1.00 95.06 346 GLY A O 1
ATOM 2842 N N . PHE A 1 347 ? 6.657 14.918 -20.444 1.00 94.44 347 PHE A N 1
ATOM 2843 C CA . PHE A 1 347 ? 5.985 13.935 -19.603 1.00 94.44 347 PHE A CA 1
ATOM 2844 C C . PHE A 1 347 ? 5.160 14.596 -18.491 1.00 94.44 347 PHE A C 1
ATOM 2846 O O . PHE A 1 347 ? 3.962 14.343 -18.399 1.00 94.44 347 PHE A O 1
ATOM 2853 N N . SER A 1 348 ? 5.755 15.510 -17.719 1.00 93.56 348 SER A N 1
ATOM 2854 C CA . SER A 1 348 ? 5.070 16.237 -16.639 1.00 93.56 348 SER A CA 1
ATOM 2855 C C . SER A 1 348 ? 3.886 17.061 -17.164 1.00 93.56 348 SER A C 1
ATOM 2857 O O . SER A 1 348 ? 2.804 17.037 -16.584 1.00 93.56 348 SER A O 1
ATOM 2859 N N . ARG A 1 349 ? 3.997 17.697 -18.341 1.00 94.44 349 ARG A N 1
ATOM 2860 C CA . ARG A 1 349 ? 2.848 18.392 -18.959 1.00 94.44 349 ARG A CA 1
ATOM 2861 C C . ARG A 1 349 ? 1.707 17.457 -19.363 1.00 94.44 349 ARG A C 1
ATOM 2863 O O . ARG A 1 349 ? 0.555 17.880 -19.342 1.00 94.44 349 ARG A O 1
ATOM 2870 N N . MET A 1 350 ? 2.007 16.222 -19.762 1.00 93.00 350 MET A N 1
ATOM 2871 C CA . MET A 1 350 ? 0.997 15.250 -20.199 1.00 93.00 350 MET A CA 1
ATOM 2872 C C . MET A 1 350 ? 0.344 14.505 -19.027 1.00 93.00 350 MET A C 1
ATOM 2874 O O . MET A 1 350 ? -0.866 14.261 -19.046 1.00 93.00 350 MET A O 1
ATOM 2878 N N . PHE A 1 351 ? 1.133 14.149 -18.011 1.00 91.75 351 PHE A N 1
ATOM 2879 C CA . PHE A 1 351 ? 0.731 13.207 -16.960 1.00 91.75 351 PHE A CA 1
ATOM 2880 C C . PHE A 1 351 ? 0.770 13.796 -15.538 1.00 91.75 351 PHE A C 1
ATOM 2882 O O . PHE A 1 351 ? 0.138 13.246 -14.634 1.00 91.75 351 PHE A O 1
ATOM 2889 N N . GLY A 1 352 ? 1.407 14.955 -15.352 1.00 89.31 352 GLY A N 1
ATOM 2890 C CA . GLY A 1 352 ? 1.642 15.594 -14.056 1.00 89.31 352 GLY A CA 1
ATOM 2891 C C . GLY A 1 352 ? 2.886 15.062 -13.337 1.00 89.31 352 GLY A C 1
ATOM 2892 O O . GLY A 1 352 ? 3.602 14.202 -13.851 1.00 89.31 352 GLY A O 1
ATOM 2893 N N . ASP A 1 353 ? 3.111 15.563 -12.123 1.00 86.12 353 ASP A N 1
ATOM 2894 C CA . ASP A 1 353 ? 4.196 15.135 -11.233 1.00 86.12 353 ASP A CA 1
ATOM 2895 C C . ASP A 1 353 ? 3.676 14.045 -10.281 1.00 86.12 353 ASP A C 1
ATOM 2897 O O . ASP A 1 353 ? 3.231 14.334 -9.172 1.00 86.12 353 ASP A O 1
ATOM 2901 N N . ARG A 1 354 ? 3.641 12.794 -10.761 1.00 78.44 354 ARG A N 1
ATOM 2902 C CA . ARG A 1 354 ? 3.030 11.644 -10.056 1.00 78.44 354 ARG A CA 1
ATOM 2903 C C . ARG A 1 354 ? 3.982 10.467 -9.783 1.00 78.44 354 ARG A C 1
ATOM 2905 O O . ARG A 1 354 ? 3.517 9.377 -9.441 1.00 78.44 354 ARG A O 1
ATOM 2912 N N . ILE A 1 355 ? 5.285 10.683 -9.980 1.00 74.88 355 ILE A N 1
ATOM 2913 C CA . ILE A 1 355 ? 6.378 9.734 -9.693 1.00 74.88 355 ILE A CA 1
ATOM 2914 C C . ILE A 1 355 ? 7.189 10.248 -8.512 1.00 74.88 355 ILE A C 1
ATOM 2916 O O . ILE A 1 355 ? 7.472 11.470 -8.511 1.00 74.88 355 ILE A O 1
#

Sequence (355 aa):
MALVRQRVNPELENDILTAFITNTQFINKAIKWYRPQYLSDYTGIVAQWAIDYWETYREAPGKNIQNIYNVKKEELDLALAQNIDTYLTILTTQYEQKADFNLPYMIDQAHSFFRRKAYEQMFTQGKDLMIAGQVEDAIRLHNAFQGVAQVQSKWENPFDPKVIRQHFADRDDDMYVVLKFLGALGELIGGLEVGWLVAWLGPMKRGKSFWIQETLFRSAIAKNDTAYINLEMIDKGVRDREYRRLTGTTDGDPTGIQFPMFDCYNNQCGECPVSHLRENDITLRMDDAERTQPAWGRPGYEDYEVCTACRDDPDLRENYLPDIWYSIYNQEREYSRKAVETAAGGFSRMFGDRI